Protein AF-A0A952P508-F1 (afdb_monomer_lite)

Structure (mmCIF, N/CA/C/O backbone):
data_AF-A0A952P508-F1
#
_entry.id   AF-A0A952P508-F1
#
loop_
_atom_site.group_PDB
_atom_site.id
_atom_site.type_symbol
_atom_site.label_atom_id
_atom_site.label_alt_id
_atom_site.label_comp_id
_atom_site.label_asym_id
_atom_site.label_entity_id
_atom_site.label_seq_id
_atom_site.pdbx_PDB_ins_code
_atom_site.Cartn_x
_atom_site.Cartn_y
_atom_site.Cartn_z
_atom_site.occupancy
_atom_site.B_iso_or_equiv
_atom_site.auth_seq_id
_atom_site.auth_comp_id
_atom_site.auth_asym_id
_atom_site.auth_atom_id
_atom_site.pdbx_PDB_model_num
ATOM 1 N N . MET A 1 1 ? 51.073 -2.747 -75.995 1.00 40.38 1 MET A N 1
ATOM 2 C CA . MET A 1 1 ? 51.885 -2.096 -74.945 1.00 40.38 1 MET A CA 1
ATOM 3 C C . MET A 1 1 ? 51.541 -0.610 -74.926 1.00 40.38 1 MET A C 1
ATOM 5 O O . MET A 1 1 ? 52.131 0.157 -75.666 1.00 40.38 1 MET A O 1
ATOM 9 N N . ILE A 1 2 ? 50.515 -0.212 -74.168 1.00 38.53 2 ILE A N 1
ATOM 10 C CA . ILE A 1 2 ? 50.197 1.202 -73.911 1.00 38.53 2 ILE A CA 1
ATOM 11 C C . ILE A 1 2 ? 49.884 1.296 -72.417 1.00 38.53 2 ILE A C 1
ATOM 13 O O . ILE A 1 2 ? 48.770 1.021 -71.979 1.00 38.53 2 ILE A O 1
ATOM 17 N N . LEU A 1 3 ? 50.915 1.621 -71.638 1.00 39.88 3 LEU A N 1
ATOM 18 C CA . LEU A 1 3 ? 50.804 2.044 -70.246 1.00 39.88 3 LEU A CA 1
ATOM 19 C C . LEU A 1 3 ? 50.129 3.420 -70.240 1.00 39.88 3 LEU A C 1
ATOM 21 O O . LEU A 1 3 ? 50.766 4.439 -70.510 1.00 39.88 3 LEU A O 1
ATOM 25 N N . ARG A 1 4 ? 48.818 3.455 -69.980 1.00 48.41 4 ARG A N 1
ATOM 26 C CA . ARG A 1 4 ? 48.113 4.710 -69.708 1.00 48.41 4 ARG A CA 1
ATOM 27 C C . ARG A 1 4 ? 48.403 5.141 -68.273 1.00 48.41 4 ARG A C 1
ATOM 29 O O . ARG A 1 4 ? 48.027 4.478 -67.315 1.00 48.41 4 ARG A O 1
ATOM 36 N N . TYR A 1 5 ? 49.085 6.276 -68.191 1.00 43.91 5 TYR A N 1
ATOM 37 C CA . TYR A 1 5 ? 49.326 7.109 -67.023 1.00 43.91 5 TYR A CA 1
ATOM 38 C C . TYR A 1 5 ? 48.122 7.182 -66.065 1.00 43.91 5 TYR A C 1
ATOM 40 O O . TYR A 1 5 ? 47.110 7.813 -66.375 1.00 43.91 5 TYR A O 1
ATOM 48 N N . CYS A 1 6 ? 48.284 6.652 -64.850 1.00 43.69 6 CYS A N 1
ATOM 49 C CA . CYS A 1 6 ? 47.550 7.130 -63.680 1.00 43.69 6 CYS A CA 1
ATOM 50 C C . CYS A 1 6 ? 48.070 8.530 -63.334 1.00 43.69 6 CYS A C 1
ATOM 52 O O . CYS A 1 6 ? 49.068 8.694 -62.630 1.00 43.69 6 CYS A O 1
ATOM 54 N N . ARG A 1 7 ? 47.411 9.561 -63.865 1.00 41.53 7 ARG A N 1
ATOM 55 C CA . ARG A 1 7 ? 47.667 10.952 -63.491 1.00 41.53 7 ARG A CA 1
ATOM 56 C C . ARG A 1 7 ? 47.033 11.188 -62.120 1.00 41.53 7 ARG A C 1
ATOM 58 O O . ARG A 1 7 ? 45.825 11.361 -62.008 1.00 41.53 7 ARG A O 1
ATOM 65 N N . SER A 1 8 ? 47.865 11.148 -61.081 1.00 44.97 8 SER A N 1
ATOM 66 C CA . SER A 1 8 ? 47.505 11.561 -59.725 1.00 44.97 8 SER A CA 1
ATOM 67 C C . SER A 1 8 ? 47.026 13.014 -59.756 1.00 44.97 8 SER A C 1
ATOM 69 O O . SER A 1 8 ? 47.806 13.938 -60.000 1.00 44.97 8 SER A O 1
ATOM 71 N N . ILE A 1 9 ? 45.722 13.211 -59.563 1.00 50.56 9 ILE A N 1
ATOM 72 C CA . ILE A 1 9 ? 45.119 14.524 -59.346 1.00 50.56 9 ILE A CA 1
ATOM 73 C C . ILE A 1 9 ? 45.528 14.952 -57.931 1.00 50.56 9 ILE A C 1
ATOM 75 O O . ILE A 1 9 ? 44.845 14.664 -56.951 1.00 50.56 9 ILE A O 1
ATOM 79 N N . ARG A 1 10 ? 46.681 15.621 -57.812 1.00 47.03 10 ARG A N 1
ATOM 80 C CA . ARG A 1 10 ? 47.026 16.405 -56.620 1.00 47.03 10 ARG A CA 1
ATOM 81 C C . ARG A 1 10 ? 46.158 17.657 -56.624 1.00 47.03 10 ARG A C 1
ATOM 83 O O . ARG A 1 10 ? 46.510 18.673 -57.216 1.00 47.03 10 ARG A O 1
ATOM 90 N N . ASN A 1 11 ? 45.006 17.558 -55.976 1.00 46.31 11 ASN A N 1
ATOM 91 C CA . ASN A 1 11 ? 44.224 18.718 -55.592 1.00 46.31 11 ASN A CA 1
ATOM 92 C C . ASN A 1 11 ? 44.904 19.347 -54.363 1.00 46.31 11 ASN A C 1
ATOM 94 O O . ASN A 1 11 ? 44.940 18.748 -53.293 1.00 46.31 11 ASN A O 1
ATOM 98 N N . SER A 1 12 ? 45.490 20.533 -54.517 1.00 57.94 12 SER A N 1
ATOM 99 C CA . SER A 1 12 ? 46.285 21.231 -53.491 1.00 57.94 12 SER A CA 1
ATOM 100 C C . SER A 1 12 ? 45.463 21.787 -52.318 1.00 57.94 12 SER A C 1
ATOM 102 O O . SER A 1 12 ? 46.024 22.408 -51.418 1.00 57.94 12 SER A O 1
ATOM 104 N N . ARG A 1 13 ? 44.150 21.521 -52.293 1.00 57.16 13 ARG A N 1
ATOM 105 C CA . ARG A 1 13 ? 43.247 21.670 -51.136 1.00 57.16 13 ARG A CA 1
ATOM 106 C C . ARG A 1 13 ? 42.166 20.574 -51.104 1.00 57.16 13 ARG A C 1
ATOM 108 O O . ARG A 1 13 ? 41.043 20.827 -50.681 1.00 57.16 13 ARG A O 1
ATOM 115 N N . GLY A 1 14 ? 42.463 19.384 -51.630 1.00 58.19 14 GLY A N 1
ATOM 116 C CA . GLY A 1 14 ? 41.494 18.292 -51.740 1.00 58.19 14 GLY A CA 1
ATOM 117 C C . GLY A 1 14 ? 41.754 17.185 -50.732 1.00 58.19 14 GLY A C 1
ATOM 118 O O . GLY A 1 14 ? 42.866 16.669 -50.667 1.00 58.19 14 GLY A O 1
ATOM 119 N N . ILE A 1 15 ? 40.704 16.817 -49.999 1.00 61.44 15 ILE A N 1
ATOM 120 C CA . ILE A 1 15 ? 40.653 15.649 -49.114 1.00 61.44 15 ILE A CA 1
ATOM 121 C C . ILE A 1 15 ? 41.181 14.432 -49.878 1.00 61.44 15 ILE A C 1
ATOM 123 O O . ILE A 1 15 ? 40.717 14.125 -50.982 1.00 61.44 15 ILE A O 1
ATOM 127 N N . THR A 1 16 ? 42.176 13.754 -49.315 1.00 78.25 16 THR A N 1
ATOM 128 C CA . THR A 1 16 ? 42.736 12.550 -49.935 1.00 78.25 16 THR A CA 1
ATOM 129 C C . THR A 1 16 ? 41.732 11.396 -49.839 1.00 78.25 16 THR A C 1
ATOM 131 O O . THR A 1 16 ? 40.988 11.284 -48.868 1.00 78.25 16 THR A O 1
ATOM 134 N N . LEU A 1 17 ? 41.696 10.495 -50.830 1.00 72.12 17 LEU A N 1
ATOM 135 C CA . LEU A 1 17 ? 40.789 9.330 -50.809 1.00 72.12 17 LEU A CA 1
ATOM 136 C C . LEU A 1 17 ? 40.957 8.491 -49.524 1.00 72.12 17 LEU A C 1
ATOM 138 O O . LEU A 1 17 ? 39.993 7.939 -49.000 1.00 72.12 17 LEU A O 1
ATOM 142 N N . VAL A 1 18 ? 42.179 8.452 -48.988 1.00 76.06 18 VAL A N 1
ATOM 143 C CA . VAL A 1 18 ? 42.507 7.793 -47.719 1.00 76.06 18 VAL A CA 1
ATOM 144 C C . VAL A 1 18 ? 41.833 8.488 -46.529 1.00 76.06 18 VAL A C 1
ATOM 146 O O . VAL A 1 18 ? 41.236 7.800 -45.707 1.00 76.06 18 VAL A O 1
ATOM 149 N N . GLU A 1 19 ? 41.838 9.823 -46.450 1.00 70.00 19 GLU A N 1
ATOM 150 C CA . GLU A 1 19 ? 41.092 10.562 -45.412 1.00 70.00 19 GLU A CA 1
ATOM 151 C C . GLU A 1 19 ? 39.586 10.289 -45.467 1.00 70.00 19 GLU A C 1
ATOM 153 O O . GLU A 1 19 ? 38.936 10.193 -44.424 1.00 70.00 19 GLU A O 1
ATOM 158 N N . LEU A 1 20 ? 39.019 10.124 -46.664 1.00 75.88 20 LEU A N 1
ATOM 159 C CA . LEU A 1 20 ? 37.590 9.852 -46.820 1.00 75.88 20 LEU A CA 1
ATOM 160 C C . LEU A 1 20 ? 37.220 8.435 -46.344 1.00 75.88 20 LEU A C 1
ATOM 162 O O . LEU A 1 20 ? 36.206 8.245 -45.679 1.00 75.88 20 LEU A O 1
ATOM 166 N N . ILE A 1 21 ? 38.076 7.444 -46.600 1.00 77.19 21 ILE A N 1
ATOM 167 C CA . ILE A 1 21 ? 37.877 6.071 -46.106 1.00 77.19 21 ILE A CA 1
ATOM 168 C C . ILE A 1 21 ? 38.065 6.001 -44.584 1.00 77.19 21 ILE A C 1
ATOM 170 O O . ILE A 1 21 ? 37.267 5.364 -43.896 1.00 77.19 21 ILE A O 1
ATOM 174 N N . VAL A 1 22 ? 39.079 6.684 -44.041 1.00 80.88 22 VAL A N 1
ATOM 175 C CA . VAL A 1 22 ? 39.326 6.723 -42.591 1.00 80.88 22 VAL A CA 1
ATOM 176 C C . VAL A 1 22 ? 38.182 7.429 -41.860 1.00 80.88 22 VAL A C 1
ATOM 178 O O . VAL A 1 22 ? 37.702 6.917 -40.852 1.00 80.88 22 VAL A O 1
ATOM 181 N N . SER A 1 23 ? 37.689 8.557 -42.379 1.00 78.81 23 SER A N 1
ATOM 182 C CA . SER A 1 23 ? 36.558 9.275 -41.772 1.00 78.81 23 SER A CA 1
ATOM 183 C C . SER A 1 23 ? 35.258 8.468 -41.807 1.00 78.81 23 SER A C 1
ATOM 185 O O . SER A 1 23 ? 34.569 8.410 -40.789 1.00 78.81 23 SER A O 1
ATOM 187 N N . LEU A 1 24 ? 34.956 7.764 -42.905 1.00 73.81 24 LEU A N 1
ATOM 188 C CA . LEU A 1 24 ? 33.814 6.841 -42.967 1.00 73.81 24 LEU A CA 1
ATOM 189 C C . LEU A 1 24 ? 33.964 5.662 -41.994 1.00 73.81 24 LEU A C 1
ATOM 191 O O . LEU A 1 24 ? 33.004 5.301 -41.312 1.00 73.81 24 LEU A O 1
ATOM 195 N N . GLY A 1 25 ? 35.170 5.097 -41.877 1.00 74.19 25 GLY A N 1
ATOM 196 C CA . GLY A 1 25 ? 35.469 4.030 -40.919 1.00 74.19 25 GLY A CA 1
ATOM 197 C C . GLY A 1 25 ? 35.235 4.471 -39.473 1.00 74.19 25 GLY A C 1
ATOM 198 O O . GLY A 1 25 ? 34.507 3.806 -38.734 1.00 74.19 25 GLY A O 1
ATOM 199 N N . VAL A 1 26 ? 35.762 5.637 -39.088 1.00 75.75 26 VAL A N 1
ATOM 200 C CA . VAL A 1 26 ? 35.562 6.210 -37.747 1.00 75.75 26 VAL A CA 1
ATOM 201 C C . VAL A 1 26 ? 34.091 6.559 -37.507 1.00 75.75 26 VAL A C 1
ATOM 203 O O . VAL A 1 26 ? 33.556 6.212 -36.456 1.00 75.75 26 VAL A O 1
ATOM 206 N N . MET A 1 27 ? 33.397 7.165 -38.478 1.00 72.12 27 MET A N 1
ATOM 207 C CA . MET A 1 27 ? 31.965 7.462 -38.346 1.00 72.12 27 MET A CA 1
ATOM 208 C C . MET A 1 27 ? 31.120 6.197 -38.178 1.00 72.12 27 MET A C 1
ATOM 210 O O . MET A 1 27 ? 30.192 6.203 -37.370 1.00 72.12 27 MET A O 1
ATOM 214 N N . SER A 1 28 ? 31.440 5.108 -38.883 1.00 69.00 28 SER A N 1
ATOM 215 C CA . SER A 1 28 ? 30.714 3.840 -38.745 1.00 69.00 28 SER A CA 1
ATOM 216 C C . SER A 1 28 ? 30.889 3.225 -37.351 1.00 69.00 28 SER A C 1
ATOM 218 O O . SER A 1 28 ? 29.902 2.846 -36.722 1.00 69.00 28 SER A O 1
ATOM 220 N N . LEU A 1 29 ? 32.114 3.226 -36.811 1.00 67.00 29 LEU A N 1
ATOM 221 C CA . LEU A 1 29 ? 32.406 2.729 -35.464 1.00 67.00 29 LEU A CA 1
ATOM 222 C C . LEU A 1 29 ? 31.732 3.572 -34.378 1.00 67.00 29 LEU A C 1
ATOM 224 O O . LEU A 1 29 ? 31.117 3.023 -33.463 1.00 67.00 29 LEU A O 1
ATOM 228 N N . VAL A 1 30 ? 31.792 4.901 -34.501 1.00 70.25 30 VAL A N 1
ATOM 229 C CA . VAL A 1 30 ? 31.120 5.817 -33.569 1.00 70.25 30 VAL A CA 1
ATOM 230 C C . VAL A 1 30 ? 29.603 5.639 -33.641 1.00 70.25 30 VAL A C 1
ATOM 232 O O . VAL A 1 30 ? 28.954 5.564 -32.600 1.00 70.25 30 VAL A O 1
ATOM 235 N N . SER A 1 31 ? 29.033 5.489 -34.840 1.00 68.00 31 SER A N 1
ATOM 236 C CA . SER A 1 31 ? 27.589 5.288 -35.020 1.00 68.00 31 SER A CA 1
ATOM 237 C C . SER A 1 31 ? 27.105 3.982 -34.390 1.00 68.00 31 SER A C 1
ATOM 239 O O . SER A 1 31 ? 26.082 3.981 -33.708 1.00 68.00 31 SER A O 1
ATOM 241 N N . VAL A 1 32 ? 27.851 2.883 -34.549 1.00 66.25 32 VAL A N 1
ATOM 242 C CA . VAL A 1 32 ? 27.526 1.595 -33.909 1.00 66.25 32 VAL A CA 1
ATOM 243 C C . VAL A 1 32 ? 27.649 1.691 -32.385 1.00 66.25 32 VAL A C 1
ATOM 245 O O . VAL A 1 32 ? 26.759 1.228 -31.670 1.00 66.25 32 VAL A O 1
ATOM 248 N N . GLY A 1 33 ? 28.700 2.345 -31.878 1.00 53.38 33 GLY A N 1
ATOM 249 C CA . GLY A 1 33 ? 28.887 2.563 -30.442 1.00 53.38 33 GLY A CA 1
ATOM 250 C C . GLY A 1 33 ? 27.748 3.378 -29.824 1.00 53.38 33 GLY A C 1
ATOM 251 O O . GLY A 1 33 ? 27.140 2.948 -28.843 1.00 53.38 33 GLY A O 1
ATOM 252 N N . VAL A 1 34 ? 27.383 4.501 -30.447 1.00 64.19 34 VAL A N 1
ATOM 253 C CA . VAL A 1 34 ? 26.272 5.354 -29.999 1.00 64.19 34 VAL A CA 1
ATOM 254 C C . VAL A 1 34 ? 24.934 4.621 -30.101 1.00 64.19 34 VAL A C 1
ATOM 256 O O . VAL A 1 34 ? 24.154 4.665 -29.152 1.00 64.19 34 VAL A O 1
ATOM 259 N N . ALA A 1 35 ? 24.680 3.886 -31.187 1.00 50.50 35 ALA A N 1
ATOM 260 C CA . ALA A 1 35 ? 23.464 3.089 -31.324 1.00 50.50 35 ALA A CA 1
ATOM 261 C C . ALA A 1 35 ? 23.354 2.048 -30.200 1.00 50.50 35 ALA A C 1
ATOM 263 O O . ALA A 1 35 ? 22.321 1.975 -29.540 1.00 50.50 35 ALA A O 1
ATOM 264 N N . SER A 1 36 ? 24.426 1.299 -29.918 1.00 58.41 36 SER A N 1
ATOM 265 C CA . SER A 1 36 ? 24.433 0.304 -28.836 1.00 58.41 36 SER A CA 1
ATOM 266 C C . SER A 1 36 ? 24.182 0.925 -27.455 1.00 58.41 36 SER A C 1
ATOM 268 O O . SER A 1 36 ? 23.419 0.369 -26.664 1.00 58.41 36 SER A O 1
ATOM 270 N N . ALA A 1 37 ? 24.728 2.117 -27.192 1.00 47.00 37 ALA A N 1
ATOM 271 C CA . ALA A 1 37 ? 24.491 2.856 -25.955 1.00 47.00 37 ALA A CA 1
ATOM 272 C C . ALA A 1 37 ? 23.040 3.358 -25.846 1.00 47.00 37 ALA A C 1
ATOM 274 O O . ALA A 1 37 ? 22.430 3.233 -24.785 1.00 47.00 37 ALA A O 1
ATOM 275 N N . ILE A 1 38 ? 22.455 3.861 -26.941 1.00 59.38 38 ILE A N 1
ATOM 276 C CA . ILE A 1 38 ? 21.045 4.282 -26.987 1.00 59.38 38 ILE A CA 1
ATOM 277 C C . ILE A 1 38 ? 20.117 3.079 -26.770 1.00 59.38 38 ILE A C 1
ATOM 279 O O . ILE A 1 38 ? 19.194 3.166 -25.962 1.00 59.38 38 ILE A O 1
ATOM 283 N N . TYR A 1 39 ? 20.382 1.936 -27.412 1.00 53.16 39 TYR A N 1
ATOM 284 C CA . TYR A 1 39 ? 19.624 0.700 -27.183 1.00 53.16 39 TYR A CA 1
ATOM 285 C C . TYR A 1 39 ? 19.756 0.205 -25.733 1.00 53.16 39 TYR A C 1
ATOM 287 O O . TYR A 1 39 ? 18.760 -0.201 -25.128 1.00 53.16 39 TYR A O 1
ATOM 295 N N . GLY A 1 40 ? 20.950 0.289 -25.138 1.00 49.88 40 GLY A N 1
ATOM 296 C CA . GLY A 1 40 ? 21.179 -0.016 -23.721 1.00 49.88 40 GLY A CA 1
ATOM 297 C C . GLY A 1 40 ? 20.405 0.910 -22.774 1.00 49.88 40 GLY A C 1
ATOM 298 O O . GLY A 1 40 ? 19.795 0.456 -21.807 1.00 49.88 40 GLY A O 1
ATOM 299 N N . LEU A 1 41 ? 20.356 2.208 -23.077 1.00 55.94 41 LEU A N 1
ATOM 300 C CA . LEU A 1 41 ? 19.579 3.180 -22.305 1.00 55.94 41 LEU A CA 1
ATOM 301 C C . LEU A 1 41 ? 18.074 2.942 -22.440 1.00 55.94 41 LEU A C 1
ATOM 303 O O . LEU A 1 41 ? 17.373 2.940 -21.433 1.00 55.94 41 LEU A O 1
ATOM 307 N N . MET A 1 42 ? 17.577 2.682 -23.650 1.00 59.97 42 MET A N 1
ATOM 308 C CA . MET A 1 42 ? 16.159 2.398 -23.886 1.00 59.97 42 MET A CA 1
ATOM 309 C C . MET A 1 42 ? 15.697 1.121 -23.177 1.00 59.97 42 MET A C 1
ATOM 311 O O . MET A 1 42 ? 14.613 1.095 -22.598 1.00 59.97 42 MET A O 1
ATOM 315 N N . THR A 1 43 ? 16.510 0.063 -23.195 1.00 58.78 43 THR A N 1
ATOM 316 C CA . THR A 1 43 ? 16.205 -1.193 -22.487 1.00 58.78 43 THR A CA 1
ATOM 317 C C . THR A 1 43 ? 16.248 -1.013 -20.968 1.00 58.78 43 THR A C 1
ATOM 319 O O . THR A 1 43 ? 15.357 -1.499 -20.273 1.00 58.78 43 THR A O 1
ATOM 322 N N . SER A 1 44 ? 17.207 -0.238 -20.452 1.00 59.00 44 SER A N 1
ATOM 323 C CA . SER A 1 44 ? 17.282 0.117 -19.028 1.00 59.00 44 SER A CA 1
ATOM 324 C C . SER A 1 44 ? 16.085 0.964 -18.570 1.00 59.00 44 SER A C 1
ATOM 326 O O . SER A 1 44 ? 15.441 0.642 -17.571 1.00 59.00 44 SER A O 1
ATOM 328 N N . GLN A 1 45 ? 15.714 1.995 -19.339 1.00 61.75 45 GLN A N 1
ATOM 329 C CA . GLN A 1 45 ? 14.541 2.831 -19.062 1.00 61.75 45 GLN A CA 1
ATOM 330 C C . GLN A 1 45 ? 13.246 2.013 -19.060 1.00 61.75 45 GLN A C 1
ATOM 332 O O . GLN A 1 45 ? 12.436 2.168 -18.149 1.00 61.75 45 GLN A O 1
ATOM 337 N N . LYS A 1 46 ? 13.071 1.092 -20.016 1.00 64.38 46 LYS A N 1
ATOM 338 C CA . LYS A 1 46 ? 11.919 0.175 -20.037 1.00 64.38 46 LYS A CA 1
ATOM 339 C C . LYS A 1 46 ? 11.879 -0.741 -18.816 1.00 64.38 46 LYS A C 1
ATOM 341 O O . LYS A 1 46 ? 10.824 -0.900 -18.208 1.00 64.38 46 LYS A O 1
ATOM 346 N N . GLY A 1 47 ? 13.027 -1.279 -18.401 1.00 61.62 47 GLY A N 1
ATOM 347 C CA . GLY A 1 47 ? 13.130 -2.075 -17.177 1.00 61.62 47 GLY A CA 1
ATOM 348 C C . GLY A 1 47 ? 12.718 -1.300 -15.920 1.00 61.62 47 GLY A C 1
ATOM 349 O O . GLY A 1 47 ? 12.087 -1.869 -15.030 1.00 61.62 47 GLY A O 1
ATOM 350 N N . ILE A 1 48 ? 13.030 -0.001 -15.855 1.00 66.88 48 ILE A N 1
ATOM 351 C CA . ILE A 1 48 ? 12.601 0.884 -14.762 1.00 66.88 48 ILE A CA 1
ATOM 352 C C . ILE A 1 48 ? 11.093 1.151 -14.833 1.00 66.88 48 ILE A C 1
ATOM 354 O O . ILE A 1 48 ? 10.421 1.003 -13.815 1.00 66.88 48 ILE A O 1
ATOM 358 N N . MET A 1 49 ? 10.550 1.469 -16.011 1.00 67.38 49 MET A N 1
ATOM 359 C CA . MET A 1 49 ? 9.111 1.723 -16.179 1.00 67.38 49 MET A CA 1
ATOM 360 C C . MET A 1 49 ? 8.267 0.508 -15.790 1.00 67.38 49 MET A C 1
ATOM 362 O O . MET A 1 49 ? 7.365 0.635 -14.971 1.00 67.38 49 MET A O 1
ATOM 366 N N . ASN A 1 50 ? 8.643 -0.694 -16.236 1.00 69.44 50 ASN A N 1
ATOM 367 C CA . ASN A 1 50 ? 7.956 -1.927 -15.840 1.00 69.44 50 ASN A CA 1
ATOM 368 C C . ASN A 1 50 ? 7.955 -2.137 -14.314 1.00 69.44 50 ASN A C 1
ATOM 370 O O . ASN A 1 50 ? 6.999 -2.671 -13.757 1.00 69.44 50 ASN A O 1
ATOM 374 N N . ARG A 1 51 ? 9.018 -1.718 -13.608 1.00 68.56 51 ARG A N 1
ATOM 375 C CA . ARG A 1 51 ? 9.074 -1.786 -12.137 1.00 68.56 51 ARG A CA 1
ATOM 376 C C . ARG A 1 51 ? 8.171 -0.748 -11.476 1.00 68.56 51 ARG A C 1
ATOM 378 O O . ARG A 1 51 ? 7.575 -1.081 -10.450 1.00 68.56 51 ARG A O 1
ATOM 385 N N . ILE A 1 52 ? 8.085 0.459 -12.036 1.00 68.94 52 ILE A N 1
ATOM 386 C CA . ILE A 1 52 ? 7.191 1.525 -11.563 1.00 68.94 52 ILE A CA 1
ATOM 387 C C . ILE A 1 52 ? 5.737 1.088 -11.741 1.00 68.94 52 ILE A C 1
ATOM 389 O O . ILE A 1 52 ? 5.033 0.999 -10.742 1.00 68.94 52 ILE A O 1
ATOM 393 N N . ASP A 1 53 ? 5.335 0.685 -12.947 1.00 73.25 53 ASP A N 1
ATOM 394 C CA . ASP A 1 53 ? 3.971 0.229 -13.260 1.00 73.25 53 ASP A CA 1
ATOM 395 C C . ASP A 1 53 ? 3.540 -0.922 -12.360 1.00 73.25 53 ASP A C 1
ATOM 397 O O . ASP A 1 53 ? 2.446 -0.950 -11.796 1.00 73.25 53 ASP A O 1
ATOM 401 N N . ALA A 1 54 ? 4.438 -1.888 -12.183 1.00 72.12 54 ALA A N 1
ATOM 402 C CA . ALA A 1 54 ? 4.198 -2.987 -11.282 1.00 72.12 54 ALA A CA 1
ATOM 403 C C . ALA A 1 54 ? 3.983 -2.456 -9.847 1.00 72.12 54 ALA A C 1
ATOM 405 O O . ALA A 1 54 ? 3.129 -2.978 -9.134 1.00 72.12 54 ALA A O 1
ATOM 406 N N . GLY A 1 55 ? 4.769 -1.471 -9.398 1.00 69.94 55 GLY A N 1
ATOM 407 C CA . GLY A 1 55 ? 4.661 -0.887 -8.059 1.00 69.94 55 GLY A CA 1
ATOM 408 C C . GLY A 1 55 ? 3.351 -0.132 -7.868 1.00 69.94 55 GLY A C 1
ATOM 409 O O . GLY A 1 55 ? 2.718 -0.271 -6.824 1.00 69.94 55 GLY A O 1
ATOM 410 N N . GLU A 1 56 ? 2.906 0.586 -8.897 1.00 73.31 56 GLU A N 1
ATOM 411 C CA . GLU A 1 56 ? 1.600 1.241 -8.934 1.00 73.31 56 GLU A CA 1
ATOM 412 C C . GLU A 1 56 ? 0.461 0.224 -8.849 1.00 73.31 56 GLU A C 1
ATOM 414 O O . GLU A 1 56 ? -0.429 0.386 -8.014 1.00 73.31 56 GLU A O 1
ATOM 419 N N . PHE A 1 57 ? 0.532 -0.874 -9.612 1.00 77.06 57 PHE A N 1
ATOM 420 C CA . PHE A 1 57 ? -0.434 -1.971 -9.517 1.00 77.06 57 PHE A CA 1
ATOM 421 C C . PHE A 1 57 ? -0.487 -2.565 -8.104 1.00 77.06 57 PHE A C 1
ATOM 423 O O . PHE A 1 57 ? -1.560 -2.651 -7.507 1.00 77.06 57 PHE A O 1
ATOM 430 N N . THR A 1 58 ? 0.667 -2.934 -7.536 1.00 79.62 58 THR A N 1
ATOM 431 C CA . THR A 1 58 ? 0.743 -3.476 -6.172 1.00 79.62 58 THR A CA 1
ATOM 432 C C . THR A 1 58 ? 0.213 -2.477 -5.139 1.00 79.62 58 THR A C 1
ATOM 434 O O . THR A 1 58 ? -0.524 -2.871 -4.238 1.00 79.62 58 THR A O 1
ATOM 437 N N . GLY A 1 59 ? 0.535 -1.189 -5.275 1.00 72.69 59 GLY A N 1
ATOM 438 C CA . GLY A 1 59 ? 0.050 -0.137 -4.383 1.00 72.69 59 GLY A CA 1
ATOM 439 C C . GLY A 1 59 ? -1.459 0.086 -4.491 1.00 72.69 59 GLY A C 1
ATOM 440 O O . GLY A 1 59 ? -2.129 0.244 -3.475 1.00 72.69 59 GLY A O 1
ATOM 441 N N . ALA A 1 60 ? -2.019 0.059 -5.700 1.00 73.00 60 ALA A N 1
ATOM 442 C CA . ALA A 1 60 ? -3.457 0.179 -5.924 1.00 73.00 60 ALA A CA 1
ATOM 443 C C . ALA A 1 60 ? -4.221 -1.040 -5.395 1.00 73.00 60 ALA A C 1
ATOM 445 O O . ALA A 1 60 ? -5.272 -0.889 -4.772 1.00 73.00 60 ALA A O 1
ATOM 446 N N . LEU A 1 61 ? -3.676 -2.243 -5.596 1.00 76.50 61 LEU A N 1
ATOM 447 C CA . LEU A 1 61 ? -4.217 -3.462 -5.004 1.00 76.50 61 LEU A CA 1
ATOM 448 C C . LEU A 1 61 ? -4.194 -3.378 -3.478 1.00 76.50 61 LEU A C 1
ATOM 450 O O . LEU A 1 61 ? -5.201 -3.661 -2.838 1.00 76.50 61 LEU A O 1
ATOM 454 N N . ALA A 1 62 ? -3.084 -2.910 -2.902 1.00 78.12 62 ALA A N 1
ATOM 455 C CA . ALA A 1 62 ? -2.973 -2.717 -1.466 1.00 78.12 62 ALA A CA 1
ATOM 456 C C . ALA A 1 62 ? -4.003 -1.717 -0.930 1.00 78.12 62 ALA A C 1
ATOM 458 O O . ALA A 1 62 ? -4.667 -2.013 0.056 1.00 78.12 62 ALA A O 1
ATOM 459 N N . ARG A 1 63 ? -4.226 -0.590 -1.616 1.00 72.81 63 ARG A N 1
ATOM 460 C CA . ARG A 1 63 ? -5.285 0.365 -1.243 1.00 72.81 63 ARG A CA 1
ATOM 461 C C . ARG A 1 63 ? -6.679 -0.265 -1.285 1.00 72.81 63 ARG A C 1
ATOM 463 O O . ARG A 1 63 ? -7.467 -0.064 -0.367 1.00 72.81 63 ARG A O 1
ATOM 470 N N . SER A 1 64 ? -6.976 -1.069 -2.307 1.00 73.81 64 SER A N 1
ATOM 471 C CA . SER A 1 64 ? -8.255 -1.789 -2.378 1.00 73.81 64 SER A CA 1
ATOM 472 C C . SER A 1 64 ? -8.405 -2.806 -1.240 1.00 73.81 64 SER A C 1
ATOM 474 O O . SER A 1 64 ? -9.493 -2.949 -0.699 1.00 73.81 64 SER A O 1
ATOM 476 N N . MET A 1 65 ? -7.320 -3.468 -0.834 1.00 75.19 65 MET A N 1
ATOM 477 C CA . MET A 1 65 ? -7.305 -4.408 0.293 1.00 75.19 65 MET A CA 1
ATOM 478 C C . MET A 1 65 ? -7.356 -3.716 1.665 1.00 75.19 65 MET A C 1
ATOM 480 O O . MET A 1 65 ? -7.733 -4.347 2.645 1.00 75.19 65 MET A O 1
ATOM 484 N N . THR A 1 66 ? -7.011 -2.429 1.757 1.00 70.94 66 THR A N 1
ATOM 485 C CA . THR A 1 66 ? -7.244 -1.638 2.976 1.00 70.94 66 THR A CA 1
ATOM 486 C C . THR A 1 66 ? -8.682 -1.131 3.073 1.00 70.94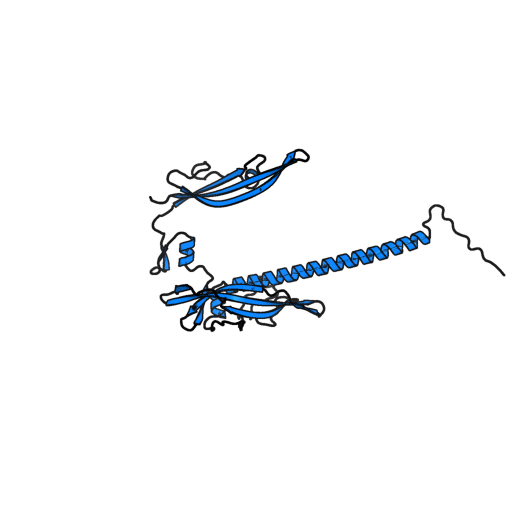 66 THR A C 1
ATOM 488 O O . THR A 1 66 ? -9.176 -0.873 4.158 1.00 70.94 66 THR A O 1
ATOM 491 N N . GLU A 1 67 ? -9.434 -1.013 1.984 1.00 70.06 67 GLU A N 1
ATOM 492 C CA . GLU A 1 67 ? -10.846 -0.648 2.118 1.00 70.06 67 GLU A CA 1
ATOM 493 C C . GLU A 1 67 ? -11.640 -1.796 2.757 1.00 70.06 67 GLU A C 1
ATOM 495 O O . GLU A 1 67 ? -11.780 -2.866 2.163 1.00 70.06 67 GLU A O 1
ATOM 500 N N . LYS A 1 68 ? -12.215 -1.551 3.942 1.00 69.12 68 LYS A N 1
ATOM 501 C CA . LYS A 1 68 ? -12.994 -2.537 4.712 1.00 69.12 68 LYS A CA 1
ATOM 502 C C . LYS A 1 68 ? -14.024 -3.282 3.854 1.00 69.12 68 LYS A C 1
ATOM 504 O O . LYS A 1 68 ? -14.038 -4.506 3.830 1.00 69.12 68 LYS A O 1
ATOM 509 N N . MET A 1 69 ? -14.854 -2.551 3.102 1.00 67.25 69 MET A N 1
ATOM 510 C CA . MET A 1 69 ? -15.884 -3.154 2.240 1.00 67.25 69 MET A CA 1
ATOM 511 C C . MET A 1 69 ? -15.289 -4.073 1.169 1.00 67.25 69 MET A C 1
ATOM 513 O O . MET A 1 69 ? -15.789 -5.174 0.952 1.00 67.25 69 MET A O 1
ATOM 517 N N . SER A 1 70 ? -14.226 -3.618 0.508 1.00 70.25 70 SER A N 1
ATOM 518 C CA . SER A 1 70 ? -13.560 -4.348 -0.567 1.00 70.25 70 SER A CA 1
ATOM 519 C C . SER A 1 70 ? -12.904 -5.611 -0.011 1.00 70.25 70 SER A C 1
ATOM 521 O O . SER A 1 70 ? -13.217 -6.712 -0.453 1.00 70.25 70 SER A O 1
ATOM 523 N N . CYS A 1 71 ? -12.096 -5.492 1.040 1.00 75.12 71 CYS A N 1
ATOM 524 C CA . CYS A 1 71 ? -11.398 -6.631 1.625 1.00 75.12 71 CYS A CA 1
ATOM 525 C C . CYS A 1 71 ? -12.341 -7.661 2.260 1.00 75.12 71 CYS A C 1
ATOM 527 O O . CYS A 1 71 ? -12.181 -8.860 2.021 1.00 75.12 71 CYS A O 1
ATOM 529 N N . SER A 1 72 ? -13.382 -7.224 2.974 1.00 76.25 72 SER A N 1
ATOM 530 C CA . SER A 1 72 ? -14.391 -8.144 3.510 1.00 76.25 72 SER A CA 1
ATOM 531 C C . SER A 1 72 ? -15.175 -8.825 2.386 1.00 76.25 72 SER A C 1
ATOM 533 O O . SER A 1 72 ? -15.490 -10.004 2.502 1.00 76.25 72 SER A O 1
ATOM 535 N N . SER A 1 73 ? -15.405 -8.166 1.244 1.00 76.94 73 SER A N 1
ATOM 536 C CA . SER A 1 73 ? -16.004 -8.840 0.080 1.00 76.94 73 SER A CA 1
ATOM 537 C C . SER A 1 73 ? -15.107 -9.925 -0.534 1.00 76.94 73 SER A C 1
ATOM 539 O O . SER A 1 73 ? -15.617 -10.842 -1.176 1.00 76.94 73 SER A O 1
ATOM 541 N N . TYR A 1 74 ? -13.787 -9.844 -0.335 1.00 80.62 74 TYR A N 1
ATOM 542 C CA . TYR A 1 74 ? -12.820 -10.793 -0.895 1.00 80.62 74 TYR A CA 1
ATOM 543 C C . TYR A 1 74 ? -12.524 -11.960 0.046 1.00 80.62 74 TYR A C 1
ATOM 545 O O . TYR A 1 74 ? -12.297 -13.074 -0.417 1.00 80.62 74 TYR A O 1
ATOM 553 N N . LEU A 1 75 ? -12.485 -11.695 1.355 1.00 87.25 75 LEU A N 1
ATOM 554 C CA . LEU A 1 75 ? -11.944 -12.629 2.338 1.00 87.25 75 LEU A CA 1
ATOM 555 C C . LEU A 1 75 ? -12.962 -13.132 3.358 1.00 87.25 75 LEU A C 1
ATOM 557 O O . LEU A 1 75 ? -12.680 -14.145 3.994 1.00 87.25 75 LEU A O 1
ATOM 561 N N . ASN A 1 76 ? -14.124 -12.495 3.529 1.00 87.88 76 ASN A N 1
ATOM 562 C CA . ASN A 1 76 ? -15.068 -12.898 4.574 1.00 87.88 76 ASN A CA 1
ATOM 563 C C . ASN A 1 76 ? -15.478 -14.380 4.446 1.00 87.88 76 ASN A C 1
ATOM 565 O O . ASN A 1 76 ? -15.838 -14.853 3.369 1.00 87.88 76 ASN A O 1
ATOM 569 N N . GLY A 1 77 ? -15.385 -15.116 5.553 1.00 86.88 77 GLY A N 1
ATOM 570 C CA . GLY A 1 77 ? -15.628 -16.558 5.632 1.00 86.88 77 GLY A CA 1
ATOM 571 C C . GLY A 1 77 ? -14.467 -17.432 5.145 1.00 86.88 77 GLY A C 1
ATOM 572 O O . GLY A 1 77 ? -14.529 -18.655 5.275 1.00 86.88 77 GLY A O 1
ATOM 573 N N . THR A 1 78 ? -13.388 -16.843 4.622 1.00 89.19 78 THR A N 1
ATOM 574 C CA . THR A 1 78 ? -12.249 -17.609 4.105 1.00 89.19 78 THR A CA 1
ATOM 575 C C . THR A 1 78 ? -11.387 -18.114 5.265 1.00 89.19 78 THR A C 1
ATOM 577 O O . THR A 1 78 ? -11.001 -17.315 6.126 1.00 89.19 78 THR A O 1
ATOM 580 N N . PRO A 1 79 ? -11.050 -19.418 5.315 1.00 91.69 79 PRO A N 1
ATOM 581 C CA . PRO A 1 79 ? -10.126 -19.957 6.310 1.00 91.69 79 PRO A CA 1
ATOM 582 C C . PRO A 1 79 ? -8.767 -19.264 6.226 1.00 91.69 79 PRO A C 1
ATOM 584 O O . PRO A 1 79 ? -8.264 -19.049 5.126 1.00 91.69 79 PRO A O 1
ATOM 587 N N . THR A 1 80 ? -8.153 -18.939 7.365 1.00 90.19 80 THR A N 1
ATOM 588 C CA . THR A 1 80 ? -6.829 -18.304 7.371 1.00 90.19 80 THR A CA 1
ATOM 589 C C . THR A 1 80 ? -5.710 -19.334 7.201 1.00 90.19 80 THR A C 1
ATOM 591 O O . THR A 1 80 ? -5.504 -20.137 8.116 1.00 90.19 80 THR A O 1
ATOM 594 N N . PRO A 1 81 ? -4.962 -19.332 6.083 1.00 91.75 81 PRO A N 1
ATOM 595 C CA . PRO A 1 81 ? -3.968 -20.355 5.819 1.00 91.75 81 PRO A CA 1
ATOM 596 C C . PRO A 1 81 ? -2.635 -20.032 6.503 1.00 91.75 81 PRO A C 1
ATOM 598 O O . PRO A 1 81 ? -2.216 -18.873 6.591 1.00 91.75 81 PRO A O 1
ATOM 601 N N . ALA A 1 82 ? -1.959 -21.077 6.983 1.00 88.62 82 ALA A N 1
ATOM 602 C CA . ALA A 1 82 ? -0.604 -20.978 7.530 1.00 88.62 82 ALA A CA 1
ATOM 603 C C . ALA A 1 82 ? 0.459 -20.876 6.419 1.00 88.62 82 ALA A C 1
ATOM 605 O O . ALA A 1 82 ? 1.460 -20.177 6.576 1.00 88.62 82 ALA A O 1
ATOM 606 N N . ASP A 1 83 ? 0.204 -21.528 5.283 1.00 93.88 83 ASP A N 1
ATOM 607 C CA . ASP A 1 83 ? 1.074 -21.551 4.110 1.00 93.88 83 ASP A CA 1
ATOM 608 C C . ASP A 1 83 ? 0.514 -20.715 2.957 1.00 93.88 83 ASP A C 1
ATOM 610 O O . ASP A 1 83 ? -0.666 -20.356 2.923 1.00 93.88 83 ASP A O 1
ATOM 614 N N . TRP A 1 84 ? 1.377 -20.411 1.985 1.00 93.56 84 TRP A N 1
ATOM 615 C CA . TRP A 1 84 ? 1.003 -19.658 0.791 1.00 93.56 84 TRP A CA 1
ATOM 616 C C . TRP A 1 84 ? -0.106 -20.364 0.014 1.00 93.56 84 TRP A C 1
ATOM 618 O O . TRP A 1 84 ? 0.102 -21.411 -0.598 1.00 93.56 84 TRP A O 1
ATOM 628 N N . THR A 1 85 ? -1.280 -19.745 0.007 1.00 93.00 85 THR A N 1
ATOM 629 C CA . THR A 1 85 ? -2.479 -20.245 -0.668 1.00 93.00 85 THR A CA 1
ATOM 630 C C . THR A 1 85 ? -2.867 -19.279 -1.783 1.00 93.00 85 THR A C 1
ATOM 632 O O . THR A 1 85 ? -2.725 -18.071 -1.586 1.00 93.00 85 THR A O 1
ATOM 635 N N . PRO A 1 86 ? -3.342 -19.747 -2.953 1.00 92.44 86 PRO A N 1
ATOM 636 C CA . PRO A 1 86 ? -3.818 -18.857 -4.008 1.00 92.44 86 PRO A CA 1
ATOM 637 C C . PRO A 1 86 ? -4.869 -17.864 -3.499 1.00 92.44 86 PRO A C 1
ATOM 639 O O . PRO A 1 86 ? -5.795 -18.239 -2.779 1.00 92.44 86 PRO A O 1
ATOM 642 N N . LEU A 1 87 ? -4.724 -16.599 -3.884 1.00 89.38 87 LEU A N 1
ATOM 643 C CA . LEU A 1 87 ? -5.674 -15.531 -3.595 1.00 89.38 87 LEU A CA 1
ATOM 644 C C . LEU A 1 87 ? -6.378 -15.125 -4.890 1.00 89.38 87 LEU A C 1
ATOM 646 O O . 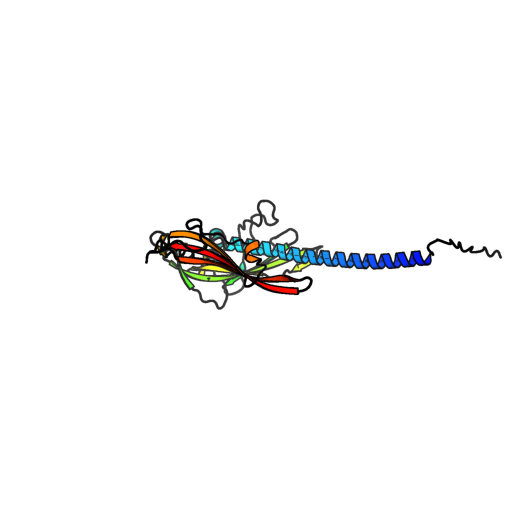LEU A 1 87 ? -5.734 -14.921 -5.918 1.00 89.38 87 LEU A O 1
ATOM 650 N N . THR A 1 88 ? -7.695 -14.967 -4.823 1.00 87.88 88 THR A N 1
ATOM 651 C CA . THR A 1 88 ? -8.501 -14.381 -5.899 1.00 87.88 88 THR A CA 1
ATOM 652 C C . THR A 1 88 ? -9.205 -13.153 -5.351 1.00 87.88 88 THR A C 1
ATOM 654 O O . THR A 1 88 ? -9.826 -13.229 -4.295 1.00 87.88 88 THR A O 1
ATOM 657 N N . ILE A 1 89 ? -9.110 -12.030 -6.059 1.00 83.94 89 ILE A N 1
ATOM 658 C CA . ILE A 1 89 ? -9.756 -10.774 -5.667 1.00 83.94 89 ILE A CA 1
ATOM 659 C C . ILE A 1 89 ? -10.866 -10.477 -6.682 1.00 83.94 89 ILE A C 1
ATOM 661 O O . ILE A 1 89 ? -10.563 -10.023 -7.787 1.00 83.94 89 ILE A O 1
ATOM 665 N N . PRO A 1 90 ? -12.139 -10.787 -6.380 1.00 78.00 90 PRO A N 1
ATOM 666 C CA . PRO A 1 90 ? -13.258 -10.438 -7.255 1.00 78.00 90 PRO A CA 1
ATOM 667 C C . PRO A 1 90 ? -13.494 -8.922 -7.254 1.00 78.00 90 PRO A C 1
ATOM 669 O O . PRO A 1 90 ? -13.124 -8.251 -6.309 1.00 78.00 90 PRO A O 1
ATOM 672 N N . ASN A 1 91 ? -14.145 -8.361 -8.276 1.00 70.56 91 ASN A N 1
ATOM 673 C CA . ASN A 1 91 ? -14.623 -6.962 -8.271 1.00 70.56 91 ASN A CA 1
ATOM 674 C C . ASN A 1 91 ? -13.572 -5.871 -7.952 1.00 70.56 91 ASN A C 1
ATOM 676 O O . ASN A 1 91 ? -13.931 -4.786 -7.483 1.00 70.56 91 ASN A O 1
ATOM 680 N N . TYR A 1 92 ? -12.291 -6.118 -8.233 1.00 75.69 92 TYR A N 1
ATOM 681 C CA . TYR A 1 92 ? -11.246 -5.103 -8.151 1.00 75.69 92 TYR A CA 1
ATOM 682 C C . TYR A 1 92 ? -11.633 -3.918 -9.034 1.00 75.69 92 TYR A C 1
ATOM 684 O O . TYR A 1 92 ? -11.915 -4.107 -10.212 1.00 75.69 92 TYR A O 1
ATOM 692 N N . ARG A 1 93 ? -11.664 -2.699 -8.485 1.00 65.00 93 ARG A N 1
ATOM 693 C CA . ARG A 1 93 ? -12.178 -1.507 -9.189 1.00 65.00 93 ARG A CA 1
ATOM 694 C C . ARG A 1 93 ? -11.205 -0.885 -10.198 1.00 65.00 93 ARG A C 1
ATOM 696 O O . ARG A 1 93 ? -11.582 0.064 -10.880 1.00 65.00 93 ARG A O 1
ATOM 703 N N . GLY A 1 94 ? -10.000 -1.435 -10.329 1.00 61.69 94 GLY A N 1
ATOM 704 C CA . GLY A 1 94 ? -8.998 -0.950 -11.274 1.00 61.69 94 GLY A CA 1
ATOM 705 C C . GLY A 1 94 ? -8.139 0.200 -10.739 1.00 61.69 94 GLY A C 1
ATOM 706 O O . GLY A 1 94 ? -8.398 0.778 -9.682 1.00 61.69 94 GLY A O 1
ATOM 707 N N . TYR A 1 95 ? -7.098 0.523 -11.505 1.00 52.00 95 TYR A N 1
ATOM 708 C CA . TYR A 1 95 ? -6.194 1.652 -11.284 1.00 52.00 95 TYR A CA 1
ATOM 709 C C . TYR A 1 95 ? -6.466 2.739 -12.332 1.00 52.00 95 TYR A C 1
ATOM 711 O O . TYR A 1 95 ? -6.341 2.474 -13.526 1.00 52.00 95 TYR A O 1
ATOM 719 N N . GLY A 1 96 ? -6.806 3.953 -11.881 1.00 46.25 96 GLY A N 1
ATOM 720 C CA . GLY A 1 96 ? -7.072 5.109 -12.744 1.00 46.25 96 GLY A CA 1
ATOM 721 C C . GLY A 1 96 ? -8.422 5.019 -13.467 1.00 46.25 96 GLY A C 1
ATOM 722 O O . GLY A 1 96 ? -8.714 4.049 -14.161 1.00 46.25 96 GLY A O 1
ATOM 723 N N . GLY A 1 97 ? -9.271 6.036 -13.294 1.00 37.31 97 GLY A N 1
ATOM 724 C CA . GLY A 1 97 ? -10.593 6.097 -13.921 1.00 37.31 97 GLY A CA 1
ATOM 725 C C . GLY A 1 97 ? -10.555 5.834 -15.431 1.00 37.31 97 GLY A C 1
ATOM 726 O O . GLY A 1 97 ? -9.644 6.288 -16.116 1.00 37.31 97 GLY A O 1
ATOM 727 N N . SER A 1 98 ? -11.545 5.072 -15.913 1.00 37.31 98 SER A N 1
ATOM 728 C CA . SER A 1 98 ? -11.941 4.898 -17.323 1.00 37.31 98 SER A CA 1
ATOM 729 C C . SER A 1 98 ? -10.812 5.090 -18.353 1.00 37.31 98 SER A C 1
ATOM 731 O O . SER A 1 98 ? -10.832 6.046 -19.126 1.00 37.31 98 SER A O 1
ATOM 733 N N . GLY A 1 99 ? -9.814 4.203 -18.355 1.00 41.19 99 GLY A N 1
ATOM 734 C CA . GLY A 1 99 ? -8.734 4.240 -19.352 1.00 41.19 99 GLY A CA 1
ATOM 735 C C . GLY A 1 99 ? -7.459 3.479 -18.984 1.00 41.19 99 GLY A C 1
ATOM 736 O O . GLY A 1 99 ? -6.652 3.200 -19.868 1.00 41.19 99 GLY A O 1
ATOM 737 N N . GLY A 1 100 ? -7.275 3.114 -17.711 1.00 44.06 100 GLY A N 1
ATOM 738 C CA . GLY A 1 100 ? -6.181 2.249 -17.264 1.00 44.06 100 GLY A CA 1
ATOM 739 C C . GLY A 1 100 ? -6.375 0.786 -17.676 1.00 44.06 100 GLY A C 1
ATOM 740 O O . GLY A 1 100 ? -7.494 0.295 -17.799 1.00 44.06 100 GLY A O 1
ATOM 741 N N . ALA A 1 101 ? -5.268 0.073 -17.887 1.00 46.84 101 ALA A N 1
ATOM 742 C CA . ALA A 1 101 ? -5.251 -1.272 -18.461 1.00 46.84 101 ALA A CA 1
ATOM 743 C C . ALA A 1 101 ? -5.780 -2.402 -17.547 1.00 46.84 101 ALA A C 1
ATOM 745 O O . ALA A 1 101 ? -5.929 -3.535 -18.001 1.00 46.84 101 ALA A O 1
ATOM 746 N N . LEU A 1 102 ? -6.131 -2.081 -16.301 1.00 54.84 102 LEU A N 1
ATOM 747 C CA . LEU A 1 102 ? -7.004 -2.891 -15.456 1.00 54.84 102 LEU A CA 1
ATOM 748 C C . LEU A 1 102 ? -8.352 -2.190 -15.344 1.00 54.84 102 LEU A C 1
ATOM 750 O O . LEU A 1 102 ? -8.530 -1.287 -14.525 1.00 54.84 102 LEU A O 1
ATOM 754 N N . GLY A 1 103 ? -9.298 -2.621 -16.175 1.00 54.75 103 GLY A N 1
ATOM 755 C CA . GLY A 1 103 ? -10.708 -2.341 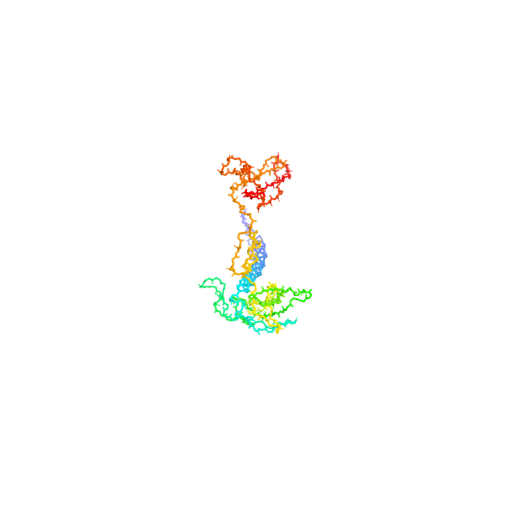-15.943 1.00 54.75 103 GLY A CA 1
ATOM 756 C C . GLY A 1 103 ? -11.209 -3.063 -14.686 1.00 54.75 103 GLY A C 1
ATOM 757 O O . GLY A 1 103 ? -10.539 -3.971 -14.184 1.00 54.75 103 GLY A O 1
ATOM 758 N N . PRO A 1 104 ? -12.381 -2.677 -14.163 1.00 60.31 104 PRO A N 1
ATOM 759 C CA . PRO A 1 104 ? -12.986 -3.377 -13.044 1.00 60.31 104 PRO A CA 1
ATOM 760 C C . PRO A 1 104 ? -13.172 -4.871 -13.358 1.00 60.31 104 PRO A C 1
ATOM 762 O O . PRO A 1 104 ? -13.638 -5.215 -14.445 1.00 60.31 104 PRO A O 1
ATOM 765 N N . GLY A 1 105 ? -12.811 -5.766 -12.434 1.00 70.38 105 GLY A N 1
ATOM 766 C CA . GLY A 1 105 ? -12.888 -7.210 -12.682 1.00 70.38 105 GLY A CA 1
ATOM 767 C C . GLY A 1 105 ? -12.233 -8.087 -11.616 1.00 70.38 105 GLY A C 1
ATOM 768 O O . GLY A 1 105 ? -11.868 -7.623 -10.542 1.00 70.38 105 GLY A O 1
ATOM 769 N N . THR A 1 106 ? -12.101 -9.382 -11.902 1.00 80.00 106 THR A N 1
ATOM 770 C CA . THR A 1 106 ? -11.457 -10.344 -10.994 1.00 80.00 106 THR A CA 1
ATOM 771 C C . THR A 1 106 ? -9.952 -10.394 -11.244 1.00 80.00 106 THR A C 1
ATOM 773 O O . THR A 1 106 ? -9.524 -10.596 -12.378 1.00 80.00 106 THR A O 1
ATOM 776 N N . VAL A 1 107 ? -9.151 -10.268 -10.186 1.00 81.44 107 VAL A N 1
ATOM 777 C CA . VAL A 1 107 ? -7.693 -10.433 -10.221 1.00 81.44 107 VAL A CA 1
ATOM 778 C C . VAL A 1 107 ? -7.324 -11.827 -9.715 1.00 81.44 107 VAL A C 1
ATOM 780 O O . VAL A 1 107 ? -7.541 -12.165 -8.551 1.00 81.44 107 VAL A O 1
ATOM 783 N N . LEU A 1 108 ? -6.741 -12.624 -10.607 1.00 85.19 108 LEU A N 1
ATOM 784 C CA . LEU A 1 108 ? -6.142 -13.939 -10.351 1.00 85.19 108 LEU A CA 1
ATOM 785 C C . LEU A 1 108 ? -4.892 -14.156 -11.226 1.00 85.19 108 LEU A C 1
ATOM 787 O O . LEU A 1 108 ? -4.577 -13.330 -12.088 1.00 85.19 108 LEU A O 1
ATOM 791 N N . GLY A 1 109 ? -4.196 -15.282 -11.052 1.00 85.00 109 GLY A N 1
ATOM 792 C CA . GLY A 1 109 ? -3.127 -15.691 -11.970 1.00 85.00 109 GLY A CA 1
ATOM 793 C C . GLY A 1 109 ? -3.594 -15.673 -13.434 1.00 85.00 109 GLY A C 1
ATOM 794 O O . GLY A 1 109 ? -4.679 -16.145 -13.758 1.00 85.00 109 GLY A O 1
ATOM 795 N N . GLY A 1 110 ? -2.789 -15.081 -14.313 1.00 82.94 110 GLY A N 1
ATOM 796 C CA . GLY A 1 110 ? -3.099 -14.829 -15.723 1.00 82.94 110 GLY A CA 1
ATOM 797 C C . GLY A 1 110 ? -3.777 -13.485 -16.017 1.00 82.94 110 GLY A C 1
ATOM 798 O O . GLY A 1 110 ? -3.894 -13.123 -17.186 1.00 82.94 110 GLY A O 1
ATOM 799 N N . THR A 1 111 ? -4.191 -12.717 -15.002 1.00 84.75 111 THR A N 1
ATOM 800 C CA . THR A 1 111 ? -4.873 -11.425 -15.217 1.00 84.75 111 THR A CA 1
ATOM 801 C C . THR A 1 111 ? -3.896 -10.379 -15.745 1.00 84.75 111 THR A C 1
ATOM 803 O O . THR A 1 111 ? -2.863 -10.126 -15.124 1.00 84.75 111 THR A O 1
ATOM 806 N N . ALA A 1 112 ? -4.216 -9.749 -16.875 1.00 80.00 112 ALA A N 1
ATOM 807 C CA . ALA A 1 112 ? -3.416 -8.659 -17.424 1.00 80.00 112 ALA A CA 1
ATOM 808 C C . ALA A 1 112 ? -3.485 -7.437 -16.499 1.00 80.00 112 ALA A C 1
ATOM 810 O O . ALA A 1 112 ? -4.569 -6.941 -16.218 1.00 80.00 112 ALA A O 1
ATOM 811 N N . ALA A 1 113 ? -2.329 -6.961 -16.038 1.00 74.81 113 ALA A N 1
ATOM 812 C CA . ALA A 1 113 ? -2.213 -5.730 -15.266 1.00 74.81 113 ALA A CA 1
ATOM 813 C C . ALA A 1 113 ? -2.018 -4.508 -16.178 1.00 74.81 113 ALA A C 1
ATOM 815 O O . ALA A 1 113 ? -2.514 -3.419 -15.895 1.00 74.81 113 ALA A O 1
ATOM 816 N N . ASN A 1 114 ? -1.312 -4.702 -17.295 1.00 75.12 114 ASN A N 1
ATOM 817 C CA . ASN A 1 114 ? -1.264 -3.778 -18.421 1.00 75.12 114 ASN A CA 1
ATOM 818 C C . ASN A 1 114 ? -0.979 -4.546 -19.740 1.00 75.12 114 ASN A C 1
ATOM 820 O O . ASN A 1 114 ? -0.831 -5.769 -19.695 1.00 75.12 114 ASN A O 1
ATOM 824 N N . PRO A 1 115 ? -0.898 -3.905 -20.928 1.00 76.00 115 PRO A N 1
ATOM 825 C CA . PRO A 1 115 ? -0.674 -4.625 -22.189 1.00 76.00 115 PRO A CA 1
ATOM 826 C C . PRO A 1 115 ? 0.631 -5.432 -22.242 1.00 76.00 115 PRO A C 1
ATOM 828 O O . PRO A 1 115 ? 0.751 -6.357 -23.045 1.00 76.00 115 PRO A O 1
ATOM 831 N N . THR A 1 116 ? 1.614 -5.084 -21.412 1.00 78.00 116 THR A N 1
ATOM 832 C CA . THR A 1 116 ? 2.927 -5.730 -21.356 1.00 78.00 116 THR A CA 1
ATOM 833 C C . THR A 1 116 ? 3.143 -6.530 -20.075 1.00 78.00 116 THR A C 1
ATOM 835 O O . THR A 1 116 ? 4.185 -7.166 -19.967 1.00 78.00 116 THR A O 1
ATOM 838 N N . MET A 1 117 ? 2.193 -6.556 -19.132 1.00 84.00 117 MET A N 1
ATOM 839 C CA . MET A 1 117 ? 2.354 -7.121 -17.790 1.00 84.00 117 MET A CA 1
ATOM 840 C C . MET A 1 117 ? 1.115 -7.895 -17.338 1.00 84.00 117 MET A C 1
ATOM 842 O O . MET A 1 117 ? -0.010 -7.431 -17.495 1.00 84.00 117 MET A O 1
ATOM 846 N N . TRP A 1 118 ? 1.307 -9.046 -16.698 1.00 87.75 118 TRP A N 1
ATOM 847 C CA . TRP A 1 118 ? 0.226 -9.826 -16.088 1.00 87.75 118 TRP A CA 1
ATOM 848 C C . TRP A 1 118 ? 0.637 -10.390 -14.737 1.00 87.75 118 TRP A C 1
ATOM 850 O O . TRP A 1 118 ? 1.818 -10.607 -14.453 1.00 87.75 118 TRP A O 1
ATOM 860 N N . VAL A 1 119 ? -0.370 -10.656 -13.913 1.00 89.62 119 VAL A N 1
ATOM 861 C CA . VAL A 1 119 ? -0.246 -11.396 -12.663 1.00 89.62 119 VAL A CA 1
ATOM 862 C C . VAL A 1 119 ? 0.135 -12.827 -13.010 1.00 89.62 119 VAL A C 1
ATOM 864 O O . VAL A 1 119 ? -0.644 -13.550 -13.620 1.00 89.62 119 VAL A O 1
ATOM 867 N N . GLN A 1 120 ? 1.341 -13.250 -12.652 1.00 91.88 120 GLN A N 1
ATOM 868 C CA . GLN A 1 120 ? 1.735 -14.650 -12.757 1.00 91.88 120 GLN A CA 1
ATOM 869 C C . GLN A 1 120 ? 1.005 -15.464 -11.695 1.00 91.88 120 GLN A C 1
ATOM 871 O O . GLN A 1 120 ? 0.372 -16.472 -11.999 1.00 91.88 120 GLN A O 1
ATOM 876 N N . ASN A 1 121 ? 1.109 -15.006 -10.453 1.00 92.06 121 ASN A N 1
ATOM 877 C CA . ASN A 1 121 ? 0.564 -15.682 -9.297 1.00 92.06 121 ASN A CA 1
ATOM 878 C C . ASN A 1 121 ? 0.255 -14.652 -8.210 1.00 92.06 121 ASN A C 1
ATOM 880 O O . ASN A 1 121 ? 0.939 -13.633 -8.082 1.00 92.06 121 ASN A O 1
ATOM 884 N N . MET A 1 122 ? -0.778 -14.928 -7.428 1.00 91.19 122 MET A N 1
ATOM 885 C CA . MET A 1 122 ? -1.146 -14.126 -6.273 1.00 91.19 122 MET A CA 1
ATOM 886 C C . MET A 1 122 ? -1.505 -15.081 -5.150 1.00 91.19 122 MET A C 1
ATOM 888 O O . MET A 1 122 ? -2.351 -15.959 -5.319 1.00 91.19 122 MET A O 1
ATOM 892 N N . GLN A 1 123 ? -0.816 -14.947 -4.026 1.00 94.31 123 GLN A N 1
ATOM 893 C CA . GLN A 1 123 ? -0.934 -15.864 -2.903 1.00 94.31 123 GLN A CA 1
ATOM 894 C C . GLN A 1 123 ? -1.009 -15.089 -1.603 1.00 94.31 123 GLN A C 1
ATOM 896 O O . GLN A 1 123 ? -0.518 -13.967 -1.513 1.00 94.31 123 GLN A O 1
ATOM 901 N N . TRP A 1 124 ? -1.583 -15.696 -0.579 1.00 93.75 124 TRP A N 1
ATOM 902 C CA . TRP A 1 124 ? -1.662 -15.104 0.742 1.00 93.75 124 TRP A CA 1
ATOM 903 C C . TRP A 1 124 ? -1.438 -16.136 1.838 1.00 93.75 124 TRP A C 1
ATOM 905 O O . TRP A 1 124 ? -1.578 -17.340 1.614 1.00 93.75 124 TRP A O 1
ATOM 915 N N . ARG A 1 125 ? -1.055 -15.645 3.014 1.00 93.69 125 ARG A N 1
ATOM 916 C CA . ARG A 1 125 ? -0.942 -16.411 4.258 1.00 93.69 125 ARG A CA 1
ATOM 917 C C . ARG A 1 125 ? -1.063 -15.493 5.464 1.00 93.69 125 ARG A C 1
ATOM 919 O O . ARG A 1 125 ? -0.894 -14.279 5.345 1.00 93.69 125 ARG A O 1
ATOM 926 N N . MET A 1 126 ? -1.253 -16.074 6.638 1.00 91.44 126 MET A N 1
ATOM 927 C CA . MET A 1 126 ? -1.030 -15.355 7.890 1.00 91.44 126 MET A CA 1
ATOM 928 C C . MET A 1 126 ? 0.466 -15.213 8.161 1.00 91.44 126 MET A C 1
ATOM 930 O O . MET A 1 126 ? 1.237 -16.150 7.949 1.00 91.44 126 MET A O 1
ATOM 934 N N . LYS A 1 127 ? 0.893 -14.040 8.632 1.00 90.31 127 LYS A N 1
ATOM 935 C CA . LYS A 1 127 ? 2.293 -13.784 8.960 1.00 90.31 127 LYS A CA 1
ATOM 936 C C . LYS A 1 127 ? 2.722 -14.691 10.122 1.00 90.31 127 LYS A C 1
ATOM 938 O O . LYS A 1 127 ? 2.142 -14.594 11.206 1.00 90.31 127 LYS A O 1
ATOM 943 N N . PRO A 1 128 ? 3.716 -15.574 9.931 1.00 85.75 128 PRO A N 1
ATOM 944 C CA . PRO A 1 128 ? 4.144 -16.483 10.984 1.00 85.75 128 PRO A CA 1
ATOM 945 C C . PRO A 1 128 ? 4.880 -15.724 12.094 1.00 85.75 128 PRO A C 1
ATOM 947 O O . PRO A 1 128 ? 5.568 -14.737 11.838 1.00 85.75 128 PRO A O 1
ATOM 950 N N . GLY A 1 129 ? 4.761 -16.212 13.329 1.00 79.44 129 GLY A N 1
ATOM 951 C CA . GLY A 1 129 ? 5.520 -15.697 14.473 1.00 79.44 129 GLY A CA 1
ATOM 952 C C . GLY A 1 129 ? 5.007 -14.385 15.073 1.00 79.44 129 GLY A C 1
ATOM 953 O O . GLY A 1 129 ? 5.627 -13.883 16.005 1.00 79.44 129 GLY A O 1
ATOM 954 N N . ILE A 1 130 ? 3.885 -13.844 14.588 1.00 76.88 130 ILE A N 1
ATOM 955 C CA . ILE A 1 130 ? 3.226 -12.689 15.208 1.00 76.88 130 ILE A CA 1
ATOM 956 C C . ILE A 1 130 ? 2.033 -13.184 16.030 1.00 76.88 130 ILE A C 1
ATOM 958 O O . ILE A 1 130 ? 1.124 -13.790 15.455 1.00 76.88 130 ILE A O 1
ATOM 962 N N . PRO A 1 131 ? 2.021 -12.968 17.359 1.00 77.19 131 PRO A N 1
ATOM 963 C CA . PRO A 1 131 ? 0.884 -13.342 18.186 1.00 77.19 131 PRO A CA 1
ATOM 964 C C . PRO A 1 131 ? -0.351 -12.537 17.776 1.00 77.19 131 PRO A C 1
ATOM 966 O O . PRO A 1 131 ? -0.261 -11.348 17.476 1.00 77.19 131 PRO A O 1
ATOM 969 N N . ALA A 1 132 ? -1.504 -13.203 17.754 1.00 81.75 132 ALA A N 1
ATOM 970 C CA . ALA A 1 132 ? -2.773 -12.531 17.526 1.00 81.75 132 ALA A CA 1
ATOM 971 C C . ALA A 1 132 ? -3.121 -11.645 18.728 1.00 81.75 132 ALA A C 1
ATOM 973 O O . ALA A 1 132 ? -2.984 -12.075 19.874 1.00 81.75 132 ALA A O 1
ATOM 974 N N . GLU A 1 133 ? -3.601 -10.436 18.462 1.00 81.12 133 GLU A N 1
ATOM 975 C CA . GLU A 1 133 ? -4.159 -9.549 19.481 1.00 81.12 133 GLU A CA 1
ATOM 976 C C . GLU A 1 133 ? -5.673 -9.769 19.544 1.00 81.12 133 GLU A C 1
ATOM 978 O O . GLU A 1 133 ? -6.338 -9.811 18.512 1.00 81.12 133 GLU A O 1
ATOM 983 N N . THR A 1 134 ? -6.243 -9.932 20.735 1.00 81.69 134 THR A N 1
ATOM 984 C CA . THR A 1 134 ? -7.702 -10.017 20.876 1.00 81.69 134 THR A CA 1
ATOM 985 C C . THR A 1 134 ? -8.282 -8.612 20.950 1.00 81.69 134 THR A C 1
ATOM 987 O O . THR A 1 134 ? -7.929 -7.846 21.842 1.00 81.69 134 THR A O 1
ATOM 990 N N . VAL A 1 135 ? -9.208 -8.300 20.049 1.00 75.88 135 VAL A N 1
ATOM 991 C CA . VAL A 1 135 ? -9.956 -7.039 20.012 1.00 75.88 135 VAL A CA 1
ATOM 992 C C . VAL A 1 135 ? -11.450 -7.331 20.091 1.00 75.88 135 VAL A C 1
ATOM 994 O O . VAL A 1 135 ? -11.909 -8.340 19.563 1.00 75.88 135 VAL A O 1
ATOM 997 N N . VAL A 1 136 ? -12.222 -6.477 20.759 1.00 73.44 136 VAL A N 1
ATOM 998 C CA . VAL A 1 136 ? -13.683 -6.628 20.839 1.00 73.44 136 VAL A CA 1
ATOM 999 C C . VAL A 1 136 ? -14.317 -5.711 19.803 1.00 73.44 136 VAL A C 1
ATOM 1001 O O . VAL A 1 136 ? -14.155 -4.498 19.875 1.00 73.44 136 VAL A O 1
ATOM 1004 N N . VAL A 1 137 ? -15.032 -6.284 18.837 1.00 69.69 137 VAL A N 1
ATOM 1005 C CA . VAL A 1 137 ? -15.738 -5.537 17.786 1.00 69.69 137 VAL A CA 1
ATOM 1006 C C . VAL A 1 137 ? -17.198 -5.957 17.819 1.00 69.69 137 VAL A C 1
ATOM 1008 O O . VAL A 1 137 ? -17.486 -7.149 17.749 1.00 69.69 137 VAL A O 1
ATOM 1011 N N . ASP A 1 138 ? -18.104 -4.990 17.965 1.00 68.75 138 ASP A N 1
ATOM 1012 C CA . ASP A 1 138 ? -19.549 -5.223 18.117 1.00 68.75 138 ASP A CA 1
ATOM 1013 C C . ASP A 1 138 ? -19.894 -6.178 19.282 1.00 68.75 138 ASP A C 1
ATOM 1015 O O . ASP A 1 138 ? -20.830 -6.969 19.215 1.00 68.75 138 ASP A O 1
ATOM 1019 N N . GLY A 1 139 ? -19.108 -6.125 20.365 1.00 68.31 139 GLY A N 1
ATOM 1020 C CA . GLY A 1 139 ? -19.275 -6.992 21.539 1.00 68.31 139 GLY A CA 1
ATOM 1021 C C . GLY A 1 139 ? -18.734 -8.417 21.370 1.00 68.31 139 GLY A C 1
ATOM 1022 O O . GLY A 1 139 ? -18.741 -9.180 22.335 1.00 68.31 139 GLY A O 1
ATOM 1023 N N . GLU A 1 140 ? -18.211 -8.772 20.193 1.00 73.44 140 GLU A N 1
ATOM 1024 C CA . GLU A 1 140 ? -17.613 -10.081 19.930 1.00 73.44 140 GLU A CA 1
ATOM 1025 C C . GLU A 1 140 ? -16.076 -10.026 19.975 1.00 73.44 140 GLU A C 1
ATOM 1027 O O . GLU A 1 140 ? -15.466 -9.158 19.340 1.00 73.44 140 GLU A O 1
ATOM 1032 N N . PRO A 1 141 ? -15.407 -10.960 20.679 1.00 80.06 141 PRO A N 1
ATOM 1033 C CA . PRO A 1 141 ? -13.955 -11.062 20.647 1.00 80.06 141 PRO A CA 1
ATOM 1034 C C . PRO A 1 141 ? -13.486 -11.605 19.290 1.00 80.06 141 PRO A C 1
ATOM 1036 O O . PRO A 1 141 ? -13.849 -12.709 18.876 1.00 80.06 141 PRO A O 1
ATOM 1039 N N . LYS A 1 142 ? -12.626 -10.843 18.617 1.00 83.88 142 LYS A N 1
ATOM 1040 C CA . LYS A 1 142 ? -11.994 -11.187 17.343 1.00 83.88 142 LYS A CA 1
ATOM 1041 C C . LYS A 1 142 ? -10.478 -11.186 17.491 1.00 83.88 142 LYS A C 1
ATOM 1043 O O . LYS A 1 142 ? -9.909 -10.398 18.240 1.00 83.88 142 LYS A O 1
ATOM 1048 N N . ALA A 1 143 ? -9.810 -12.065 16.754 1.00 88.19 143 ALA A N 1
ATOM 1049 C CA . ALA A 1 143 ? -8.353 -12.112 16.715 1.00 88.19 143 ALA A CA 1
ATOM 1050 C C . ALA A 1 143 ? -7.834 -11.206 15.589 1.00 88.19 143 ALA A C 1
ATOM 1052 O O . ALA A 1 143 ? -8.001 -11.521 14.408 1.00 88.19 143 ALA A O 1
ATOM 1053 N N . ARG A 1 144 ? -7.196 -10.093 15.945 1.00 86.69 144 ARG A N 1
ATOM 1054 C CA . ARG A 1 144 ? -6.468 -9.202 15.042 1.00 86.69 144 ARG A CA 1
ATOM 1055 C C . ARG A 1 144 ? -5.120 -9.826 14.696 1.00 86.69 144 ARG A C 1
ATOM 1057 O O . ARG A 1 144 ? -4.336 -10.200 15.569 1.00 86.69 144 ARG A O 1
ATOM 1064 N N . THR A 1 145 ? -4.857 -9.969 13.401 1.00 87.75 145 THR A N 1
ATOM 1065 C CA . THR A 1 145 ? -3.670 -10.661 12.882 1.00 87.75 145 THR A CA 1
ATOM 1066 C C . THR A 1 145 ? -3.181 -10.028 11.585 1.00 87.75 145 THR A C 1
ATOM 1068 O O . THR A 1 145 ? -3.953 -9.402 10.862 1.00 87.75 145 THR A O 1
ATOM 1071 N N . ILE A 1 146 ? -1.895 -10.210 11.273 1.00 87.38 146 ILE A N 1
ATOM 1072 C CA . ILE A 1 146 ? -1.300 -9.698 10.036 1.00 87.38 146 ILE A CA 1
ATOM 1073 C C . ILE A 1 146 ? -1.357 -10.778 8.956 1.00 87.38 146 ILE A C 1
ATOM 1075 O O . ILE A 1 146 ? -0.818 -11.872 9.123 1.00 87.38 146 ILE A O 1
ATOM 1079 N N . MET A 1 147 ? -1.987 -10.456 7.835 1.00 88.81 147 MET A N 1
ATOM 1080 C CA . MET A 1 147 ? -1.953 -11.208 6.588 1.00 88.81 147 MET A CA 1
ATOM 1081 C C . MET A 1 147 ? -0.818 -10.687 5.700 1.00 88.81 147 MET A C 1
ATOM 1083 O O . MET A 1 147 ? -0.596 -9.483 5.616 1.00 88.81 147 MET A O 1
ATOM 1087 N N . GLN A 1 148 ? -0.137 -11.588 4.995 1.00 90.25 148 GLN A N 1
ATOM 1088 C CA . GLN A 1 148 ? 0.798 -11.259 3.921 1.00 90.25 148 GLN A CA 1
ATOM 1089 C C . GLN A 1 148 ? 0.206 -11.698 2.585 1.00 90.25 148 GLN A C 1
ATOM 1091 O O . GLN A 1 148 ? -0.250 -12.834 2.462 1.00 90.25 148 GLN A O 1
ATOM 1096 N N . VAL A 1 149 ? 0.257 -10.830 1.578 1.00 89.62 149 VAL A N 1
ATOM 1097 C CA . VAL A 1 149 ? -0.086 -11.162 0.190 1.00 89.62 149 VAL A CA 1
ATOM 1098 C C . VAL A 1 149 ? 1.164 -11.027 -0.664 1.00 89.62 149 VAL A C 1
ATOM 1100 O O . VAL A 1 149 ? 1.793 -9.971 -0.694 1.00 89.62 149 VAL A O 1
ATOM 1103 N N . ARG A 1 150 ? 1.514 -12.101 -1.368 1.00 91.81 150 ARG A N 1
ATOM 1104 C CA . ARG A 1 150 ? 2.591 -12.157 -2.350 1.00 91.81 150 ARG A CA 1
ATOM 1105 C C . ARG A 1 150 ? 2.013 -12.013 -3.750 1.00 91.81 150 ARG A C 1
ATOM 1107 O O . ARG A 1 150 ? 1.090 -12.733 -4.127 1.00 91.81 150 ARG A O 1
ATOM 1114 N N . ILE A 1 151 ? 2.590 -11.102 -4.519 1.00 88.88 151 ILE A N 1
ATOM 1115 C CA . ILE A 1 151 ? 2.201 -10.783 -5.887 1.00 88.88 151 ILE A CA 1
ATOM 1116 C C . ILE A 1 151 ? 3.413 -11.024 -6.780 1.00 88.88 151 ILE A C 1
ATOM 1118 O O . ILE A 1 151 ? 4.456 -10.381 -6.626 1.00 88.88 151 ILE A O 1
ATOM 1122 N N . GLU A 1 152 ? 3.264 -11.944 -7.722 1.00 91.75 152 GLU A N 1
ATOM 1123 C CA . GLU A 1 152 ? 4.260 -12.252 -8.742 1.00 91.75 152 GLU A CA 1
ATOM 1124 C C . GLU A 1 152 ? 3.748 -11.748 -10.088 1.00 91.75 152 GLU A C 1
ATOM 1126 O O . GLU A 1 152 ? 2.619 -12.040 -10.490 1.00 91.75 152 GLU A O 1
ATOM 1131 N N . LEU A 1 153 ? 4.572 -10.969 -10.785 1.00 88.19 153 LEU A N 1
ATOM 1132 C CA . LEU A 1 153 ? 4.220 -10.337 -12.052 1.00 88.19 153 LEU A CA 1
ATOM 1133 C C . LEU A 1 153 ? 5.225 -10.752 -13.119 1.00 88.19 153 LEU A C 1
ATOM 1135 O O . LEU A 1 153 ? 6.421 -10.854 -12.855 1.00 88.19 153 LEU A O 1
ATOM 1139 N N . ASN A 1 154 ? 4.735 -10.927 -14.336 1.00 90.88 154 ASN A N 1
ATOM 1140 C CA . ASN A 1 154 ? 5.557 -11.148 -15.515 1.00 90.88 154 ASN A CA 1
ATOM 1141 C C . ASN A 1 154 ? 5.361 -10.008 -16.502 1.00 90.88 154 ASN A C 1
ATOM 1143 O O . ASN A 1 154 ? 4.265 -9.453 -16.594 1.00 90.88 154 ASN A O 1
ATOM 1147 N N . THR A 1 155 ? 6.398 -9.718 -17.282 1.00 88.56 155 THR A N 1
ATOM 1148 C CA . THR A 1 155 ? 6.296 -8.862 -18.463 1.00 88.56 155 THR A CA 1
ATOM 1149 C C . THR A 1 155 ? 6.510 -9.647 -19.752 1.00 88.56 155 THR A C 1
ATOM 1151 O O . THR A 1 155 ? 7.209 -10.663 -19.769 1.00 88.56 155 THR A O 1
ATOM 1154 N N . ARG A 1 156 ? 5.900 -9.186 -20.850 1.00 84.38 156 ARG A N 1
ATOM 1155 C CA . ARG A 1 156 ? 6.044 -9.740 -22.201 1.00 84.38 156 ARG A CA 1
ATOM 1156 C C . ARG A 1 156 ? 6.539 -8.648 -23.114 1.00 84.38 156 ARG A C 1
ATOM 1158 O O . ARG A 1 156 ? 5.828 -7.691 -23.402 1.00 84.38 156 ARG A O 1
ATOM 1165 N N . GLU A 1 157 ? 7.737 -8.853 -23.631 1.00 79.06 157 GLU A N 1
ATOM 1166 C CA . GLU A 1 157 ? 8.361 -7.948 -24.585 1.00 79.06 157 GLU A CA 1
ATOM 1167 C C . GLU A 1 157 ? 8.873 -8.754 -25.772 1.00 79.06 157 GLU A C 1
ATOM 1169 O O . GLU A 1 157 ? 9.603 -9.729 -25.599 1.00 79.06 157 GLU A O 1
ATOM 1174 N N . ALA A 1 158 ? 8.458 -8.378 -26.986 1.00 76.25 158 ALA A N 1
ATOM 1175 C CA . ALA A 1 158 ? 8.865 -9.041 -28.231 1.00 76.25 158 ALA A CA 1
ATOM 1176 C C . ALA A 1 158 ? 8.730 -10.584 -28.192 1.00 76.25 158 ALA A C 1
ATOM 1178 O O . ALA A 1 158 ? 9.567 -11.314 -28.714 1.00 76.25 158 ALA A O 1
ATOM 1179 N N . GLY A 1 159 ? 7.682 -11.089 -27.530 1.00 75.31 159 GLY A N 1
ATOM 1180 C CA . GLY A 1 159 ? 7.427 -12.525 -27.377 1.00 75.31 159 GLY A CA 1
ATOM 1181 C C . GLY A 1 159 ? 8.178 -13.208 -26.227 1.00 75.31 159 GLY A C 1
ATOM 1182 O O . GLY A 1 159 ? 7.828 -14.338 -25.892 1.00 75.31 159 GLY A O 1
ATOM 1183 N N . ARG A 1 160 ? 9.132 -12.536 -25.570 1.00 81.81 160 ARG A N 1
ATOM 1184 C CA . ARG A 1 160 ? 9.846 -13.049 -24.394 1.00 81.81 160 ARG A CA 1
ATOM 1185 C C . ARG A 1 160 ? 9.095 -12.712 -23.110 1.00 81.81 160 ARG A C 1
ATOM 1187 O O . ARG A 1 160 ? 8.733 -11.560 -22.891 1.00 81.81 160 ARG A O 1
ATOM 1194 N N . VAL A 1 161 ? 8.916 -13.714 -22.253 1.00 85.81 161 VAL A N 1
ATOM 1195 C CA . VAL A 1 161 ? 8.380 -13.556 -20.896 1.00 85.81 161 VAL A CA 1
ATOM 1196 C C . VAL A 1 161 ? 9.534 -13.350 -19.919 1.00 85.81 161 VAL A C 1
ATOM 1198 O O . VAL A 1 161 ? 10.496 -14.120 -19.948 1.00 85.81 161 VAL A O 1
ATOM 1201 N N . SER A 1 162 ? 9.450 -12.323 -19.074 1.00 87.19 162 SER A N 1
ATOM 1202 C CA . SER A 1 162 ? 10.440 -12.047 -18.027 1.00 87.19 162 SER A CA 1
ATOM 1203 C C . SER A 1 162 ? 9.756 -11.848 -16.670 1.00 87.19 162 SER A C 1
ATOM 1205 O O . SER A 1 162 ? 8.867 -11.000 -16.579 1.00 87.19 162 SER A O 1
ATOM 1207 N N . PRO A 1 163 ? 10.166 -12.576 -15.616 1.00 87.88 163 PRO A N 1
ATOM 1208 C CA . PRO A 1 163 ? 9.626 -12.372 -14.278 1.00 87.88 163 PRO A CA 1
ATOM 1209 C C . PRO A 1 163 ? 10.139 -11.080 -13.653 1.00 87.88 163 PRO A C 1
ATOM 1211 O O . PRO A 1 163 ? 11.327 -10.752 -13.730 1.00 87.88 163 PRO A O 1
ATOM 1214 N N . LEU A 1 164 ? 9.227 -10.352 -13.013 1.00 83.38 164 LEU A N 1
ATOM 1215 C CA . LEU A 1 164 ? 9.553 -9.243 -12.129 1.00 83.38 164 LEU A CA 1
ATOM 1216 C C . LEU A 1 164 ? 9.785 -9.767 -10.703 1.00 83.38 164 LEU A C 1
ATOM 1218 O O . LEU A 1 164 ? 9.240 -10.808 -10.334 1.00 83.38 164 LEU A O 1
ATOM 1222 N N . PRO A 1 165 ? 10.572 -9.056 -9.874 1.00 81.31 165 PRO A N 1
ATOM 1223 C CA . PRO A 1 165 ? 10.716 -9.402 -8.466 1.00 81.31 165 PRO A CA 1
ATOM 1224 C C . PRO A 1 165 ? 9.352 -9.487 -7.773 1.00 81.31 165 PRO A C 1
ATOM 1226 O O . PRO A 1 165 ? 8.530 -8.576 -7.909 1.00 81.31 165 PRO A O 1
ATOM 1229 N N . ALA A 1 166 ? 9.138 -10.570 -7.023 1.00 85.38 166 ALA A N 1
ATOM 1230 C CA . ALA A 1 166 ? 7.936 -10.744 -6.221 1.00 85.38 166 ALA A CA 1
ATOM 1231 C C . ALA A 1 166 ? 7.801 -9.601 -5.210 1.00 85.38 166 ALA A C 1
ATOM 1233 O O . ALA A 1 166 ? 8.795 -9.101 -4.671 1.00 85.38 166 ALA A O 1
ATOM 1234 N N . ARG A 1 167 ? 6.561 -9.200 -4.943 1.00 82.31 167 ARG A N 1
ATOM 1235 C CA . ARG A 1 167 ? 6.245 -8.188 -3.936 1.00 82.31 167 ARG A CA 1
ATOM 1236 C C . ARG A 1 167 ? 5.382 -8.779 -2.851 1.00 82.31 167 ARG A C 1
ATOM 1238 O O . ARG A 1 167 ? 4.455 -9.520 -3.151 1.00 82.31 167 ARG A O 1
ATOM 1245 N N . GLU A 1 168 ? 5.671 -8.410 -1.615 1.00 85.69 168 GLU A N 1
ATOM 1246 C CA . GLU A 1 168 ? 4.876 -8.793 -0.457 1.00 85.69 168 GLU A CA 1
ATOM 1247 C C . GLU A 1 168 ? 4.297 -7.537 0.184 1.00 85.69 168 GLU A C 1
ATOM 1249 O O . GLU A 1 168 ? 4.997 -6.541 0.371 1.00 85.69 168 GLU A O 1
ATOM 1254 N N . VAL A 1 169 ? 3.003 -7.577 0.468 1.00 84.12 169 VAL A N 1
ATOM 1255 C CA . VAL A 1 169 ? 2.258 -6.506 1.131 1.00 84.12 169 VAL A CA 1
ATOM 1256 C C . VAL A 1 169 ? 1.560 -7.085 2.353 1.00 84.12 169 VAL A C 1
ATOM 1258 O O . VAL A 1 169 ? 1.133 -8.241 2.344 1.00 84.12 169 VAL A O 1
ATOM 1261 N N . GLU A 1 170 ? 1.482 -6.293 3.416 1.00 85.62 170 GLU A N 1
ATOM 1262 C CA . GLU A 1 170 ? 0.931 -6.722 4.698 1.00 85.62 170 GLU A CA 1
ATOM 1263 C C . GLU A 1 170 ? -0.353 -5.958 5.005 1.00 85.62 170 GLU A C 1
ATOM 1265 O O . GLU A 1 170 ? -0.428 -4.749 4.789 1.00 85.62 170 GLU A O 1
ATOM 1270 N N . PHE A 1 171 ? -1.351 -6.672 5.517 1.00 83.06 171 PHE A N 1
ATOM 1271 C CA . PHE A 1 171 ? -2.658 -6.125 5.872 1.00 83.06 171 PHE A CA 1
ATOM 1272 C C . PHE A 1 171 ? -3.099 -6.675 7.215 1.00 83.06 171 PHE A C 1
ATOM 1274 O O . PHE A 1 171 ? -2.751 -7.802 7.571 1.00 83.06 171 PHE A O 1
ATOM 1281 N N . VAL A 1 172 ? -3.902 -5.910 7.941 1.00 83.31 172 VAL A N 1
ATOM 1282 C CA . VAL A 1 172 ? -4.485 -6.376 9.195 1.00 83.31 172 VAL A CA 1
ATOM 1283 C C . VAL A 1 172 ? -5.883 -6.927 8.926 1.00 83.31 172 VAL A C 1
ATOM 1285 O O . VAL A 1 172 ? -6.706 -6.301 8.258 1.00 83.31 172 VAL A O 1
ATOM 1288 N N . VAL A 1 173 ? -6.141 -8.133 9.424 1.00 87.88 173 VAL A N 1
ATOM 1289 C CA . VAL A 1 173 ? -7.427 -8.825 9.294 1.00 87.88 173 VAL A CA 1
ATOM 1290 C C . VAL A 1 173 ? -7.923 -9.285 10.659 1.00 87.88 173 VAL A C 1
ATOM 1292 O O . VAL A 1 173 ? -7.133 -9.624 11.549 1.00 87.88 173 VAL A O 1
ATOM 1295 N N . LEU A 1 174 ? -9.244 -9.316 10.814 1.00 87.94 174 LEU A N 1
ATOM 1296 C CA . LEU A 1 174 ? -9.928 -9.790 12.010 1.00 87.94 174 LEU A CA 1
ATOM 1297 C C . LEU A 1 174 ? -10.477 -11.189 11.771 1.00 87.94 174 LEU A C 1
ATOM 1299 O O . LEU A 1 174 ? -11.246 -11.420 10.832 1.00 87.94 174 LEU A O 1
ATOM 1303 N N . ARG A 1 175 ? -10.137 -12.124 12.653 1.00 89.81 175 ARG A N 1
ATOM 1304 C CA . ARG A 1 175 ? -10.619 -13.503 12.584 1.00 89.81 175 ARG A CA 1
ATOM 1305 C C . ARG A 1 175 ? -11.694 -13.781 13.620 1.00 89.81 175 ARG A C 1
ATOM 1307 O O . ARG A 1 175 ? -11.591 -13.321 14.758 1.00 89.81 175 ARG A O 1
ATOM 1314 N N . ASN A 1 176 ? -12.669 -14.597 13.237 1.00 88.19 176 ASN A N 1
ATOM 1315 C CA . ASN A 1 176 ? -13.645 -15.159 14.165 1.00 88.19 176 ASN A CA 1
ATOM 1316 C C . ASN A 1 176 ? -13.071 -16.374 14.926 1.00 88.19 176 ASN A C 1
ATOM 1318 O O . ASN A 1 176 ? -11.965 -16.850 14.652 1.00 88.19 176 ASN A O 1
ATOM 1322 N N . ALA A 1 177 ? -13.858 -16.914 15.861 1.00 86.44 177 ALA A N 1
ATOM 1323 C CA . ALA A 1 177 ? -13.512 -18.118 16.620 1.00 86.44 177 ALA A CA 1
ATOM 1324 C C . ALA A 1 177 ? -13.311 -19.374 15.742 1.00 86.44 177 ALA A C 1
ATOM 1326 O O . ALA A 1 177 ? -12.637 -20.312 16.159 1.00 86.44 177 ALA A O 1
ATOM 1327 N N . ALA A 1 178 ? -13.845 -19.383 14.515 1.00 88.81 178 ALA A N 1
ATOM 1328 C CA . ALA A 1 178 ? -13.664 -20.458 13.539 1.00 88.81 178 ALA A CA 1
ATOM 1329 C C . ALA A 1 178 ? -12.365 -20.329 12.710 1.00 88.81 178 ALA A C 1
ATOM 1331 O O . ALA A 1 178 ? -12.177 -21.081 11.756 1.00 88.81 178 ALA A O 1
ATOM 1332 N N . ASN A 1 179 ? -11.463 -19.394 13.051 1.00 87.00 179 ASN A N 1
ATOM 1333 C CA . ASN A 1 179 ? -10.241 -19.088 12.290 1.00 87.00 179 ASN A CA 1
ATOM 1334 C C . ASN A 1 179 ? -10.504 -18.738 10.816 1.00 87.00 179 ASN A C 1
ATOM 1336 O O . ASN A 1 179 ? -9.711 -19.049 9.924 1.00 87.00 179 ASN A O 1
ATOM 1340 N N . GLN A 1 180 ? -11.621 -18.066 10.562 1.00 90.56 180 GLN A N 1
ATOM 1341 C CA . GLN A 1 180 ? -11.933 -17.478 9.269 1.00 90.56 180 GLN A CA 1
ATOM 1342 C C . GLN A 1 180 ? -11.767 -15.969 9.353 1.00 90.56 180 GLN A C 1
ATOM 1344 O O . GLN A 1 180 ? -12.004 -15.372 10.408 1.00 90.56 180 GLN A O 1
ATOM 1349 N N . VAL A 1 181 ? -11.387 -15.345 8.242 1.00 88.25 181 VAL A N 1
ATOM 1350 C CA . VAL A 1 181 ? -11.450 -13.887 8.134 1.00 88.25 181 VAL A CA 1
ATOM 1351 C C . VAL A 1 181 ? -12.915 -13.483 8.264 1.00 88.25 181 VAL A C 1
ATOM 1353 O O . VAL A 1 181 ? -13.765 -13.945 7.513 1.00 88.25 181 VAL A O 1
ATOM 1356 N N . SER A 1 182 ? -13.208 -12.660 9.259 1.00 85.38 182 SER A N 1
ATOM 1357 C CA . SER A 1 182 ? -14.543 -12.113 9.514 1.00 85.38 182 SER A CA 1
ATOM 1358 C C . SER A 1 182 ? -14.668 -10.681 9.018 1.00 85.38 182 SER A C 1
ATOM 1360 O O . SER A 1 182 ? -15.751 -10.234 8.660 1.00 85.38 182 SER A O 1
ATOM 1362 N N . ASP A 1 183 ? -13.551 -9.958 9.023 1.00 78.44 183 ASP A N 1
ATOM 1363 C CA . ASP A 1 183 ? -13.492 -8.565 8.629 1.00 78.44 183 ASP A CA 1
ATOM 1364 C C . ASP A 1 183 ? -12.048 -8.189 8.295 1.00 78.44 183 ASP A C 1
ATOM 1366 O O . ASP A 1 183 ? -11.101 -8.860 8.724 1.00 78.44 183 ASP A O 1
ATOM 1370 N N . CYS A 1 184 ? -11.878 -7.091 7.576 1.00 77.88 184 CYS A N 1
ATOM 1371 C CA . CYS A 1 184 ? -10.573 -6.492 7.351 1.00 77.88 184 CYS A CA 1
ATOM 1372 C C . CYS A 1 184 ? -10.493 -5.129 8.015 1.00 77.88 184 CYS A C 1
ATOM 1374 O O . CYS A 1 184 ? -11.456 -4.360 8.033 1.00 77.88 184 CYS A O 1
ATOM 1376 N N . GLU A 1 185 ? -9.318 -4.811 8.531 1.00 70.31 185 GLU A N 1
ATOM 1377 C CA . GLU A 1 185 ? -9.067 -3.509 9.112 1.00 70.31 185 GLU A CA 1
ATOM 1378 C C . GLU A 1 185 ? -8.476 -2.603 8.035 1.00 70.31 185 GLU A C 1
ATOM 1380 O O . GLU A 1 185 ? -7.385 -2.842 7.522 1.00 70.31 185 GLU A O 1
ATOM 1385 N N . GLY A 1 186 ? -9.193 -1.545 7.678 1.00 52.66 186 GLY A N 1
ATOM 1386 C CA . GLY A 1 186 ? -8.538 -0.459 6.949 1.00 52.66 186 GLY A CA 1
ATOM 1387 C C . GLY A 1 186 ? -9.352 0.810 6.762 1.00 52.66 186 GLY A C 1
ATOM 1388 O O . GLY A 1 186 ? -9.091 1.648 5.905 1.00 52.66 186 GLY A O 1
ATOM 1389 N N . THR A 1 187 ? -10.222 1.040 7.726 1.00 46.72 187 THR A N 1
ATOM 1390 C CA . THR A 1 187 ? -10.240 2.333 8.402 1.00 46.72 187 THR A CA 1
ATOM 1391 C C . THR A 1 187 ? -9.716 2.081 9.814 1.00 46.72 187 THR A C 1
ATOM 1393 O O . THR A 1 187 ? -10.063 1.023 10.351 1.00 46.72 187 THR A O 1
ATOM 1396 N N . PRO A 1 188 ? -8.913 2.977 10.428 1.00 49.75 188 PRO A N 1
ATOM 1397 C CA . PRO A 1 188 ? -8.736 2.920 11.878 1.00 49.75 188 PRO A CA 1
ATOM 1398 C C . PRO A 1 188 ? -10.131 2.767 12.484 1.00 49.75 188 PRO A C 1
ATOM 1400 O O . PRO A 1 188 ? -11.071 3.435 12.030 1.00 49.75 188 PRO A O 1
ATOM 1403 N N . SER A 1 189 ? -10.303 1.820 13.408 1.00 56.31 189 SER A N 1
ATOM 1404 C CA . SER A 1 189 ? -11.580 1.692 14.110 1.00 56.31 189 SER A CA 1
ATOM 1405 C C . SER A 1 189 ? -11.965 3.065 14.670 1.00 56.31 189 SER A C 1
ATOM 1407 O O . SER A 1 189 ? -11.089 3.908 14.871 1.00 56.31 189 SER A O 1
ATOM 1409 N N . MET A 1 190 ? -13.253 3.339 14.911 1.00 55.22 190 MET A N 1
ATOM 1410 C CA . MET A 1 190 ? -13.611 4.612 15.551 1.00 55.22 190 MET A CA 1
ATOM 1411 C C . MET A 1 190 ? -12.798 4.770 16.845 1.00 55.22 190 MET A C 1
ATOM 1413 O O . MET A 1 190 ? -12.294 5.847 17.101 1.00 55.22 190 MET A O 1
ATOM 1417 N N . GLU A 1 191 ? -12.515 3.674 17.553 1.00 58.97 191 GLU A N 1
ATOM 1418 C CA . GLU A 1 191 ? -11.577 3.637 18.672 1.00 58.97 191 GLU A CA 1
ATOM 1419 C C . GLU A 1 191 ? -10.151 4.102 18.345 1.00 58.97 191 GLU A C 1
ATOM 1421 O O . GLU A 1 191 ? -9.621 4.972 19.036 1.00 58.97 191 GLU A O 1
ATOM 1426 N N . ASP A 1 192 ? -9.529 3.573 17.296 1.00 51.81 192 ASP A N 1
ATOM 1427 C CA . ASP A 1 192 ? -8.179 3.969 16.879 1.00 51.81 192 ASP A CA 1
ATOM 1428 C C . ASP A 1 192 ? -8.145 5.401 16.330 1.00 51.81 192 ASP A C 1
ATOM 1430 O O . ASP A 1 192 ? -7.175 6.128 16.547 1.00 51.81 192 ASP A O 1
ATOM 1434 N N . ALA A 1 193 ? -9.221 5.841 15.674 1.00 55.19 193 ALA A N 1
ATOM 1435 C CA . ALA A 1 193 ? -9.404 7.222 15.249 1.00 55.19 193 ALA A CA 1
ATOM 1436 C C . ALA A 1 193 ? -9.553 8.152 16.461 1.00 55.19 193 ALA A C 1
ATOM 1438 O O . ALA A 1 193 ? -8.895 9.189 16.510 1.00 55.19 193 ALA A O 1
ATOM 1439 N N . CYS A 1 194 ? -10.335 7.763 17.473 1.00 58.19 194 CYS A N 1
ATOM 1440 C CA . CYS A 1 194 ? -10.465 8.520 18.712 1.00 58.19 194 CYS A CA 1
ATOM 1441 C C . CYS A 1 194 ? -9.116 8.615 19.427 1.00 58.19 194 CYS A C 1
ATOM 1443 O O . CYS A 1 194 ? -8.701 9.719 19.774 1.00 58.19 194 CYS A O 1
ATOM 1445 N N . LYS A 1 195 ? -8.377 7.503 19.551 1.00 56.00 195 LYS A N 1
ATOM 1446 C CA . LYS A 1 195 ? -7.021 7.479 20.126 1.00 56.00 195 LYS A CA 1
ATOM 1447 C C . LYS A 1 195 ? -6.052 8.378 19.356 1.00 56.00 195 LYS A C 1
ATOM 1449 O O . LYS A 1 195 ? -5.308 9.132 19.977 1.00 56.00 195 LYS A O 1
ATOM 1454 N N . ALA A 1 196 ? -6.079 8.350 18.022 1.00 47.59 196 ALA A N 1
ATOM 1455 C CA . ALA A 1 196 ? -5.256 9.225 17.181 1.00 47.59 196 ALA A CA 1
ATOM 1456 C C . ALA A 1 196 ? -5.625 10.713 17.328 1.00 47.59 196 ALA A C 1
ATOM 1458 O O . ALA A 1 196 ? -4.758 11.577 17.201 1.00 47.59 196 ALA A O 1
ATOM 1459 N N . LEU A 1 197 ? -6.893 11.009 17.627 1.00 55.81 197 LEU A N 1
ATOM 1460 C CA . LEU A 1 197 ? -7.390 12.348 17.946 1.00 55.81 197 LEU A CA 1
ATOM 1461 C C . LEU A 1 197 ? -7.164 12.749 19.417 1.00 55.81 197 LEU A C 1
ATOM 1463 O O . LEU A 1 197 ? -7.543 13.852 19.799 1.00 55.81 197 LEU A O 1
ATOM 1467 N N . GLY A 1 198 ? -6.561 11.8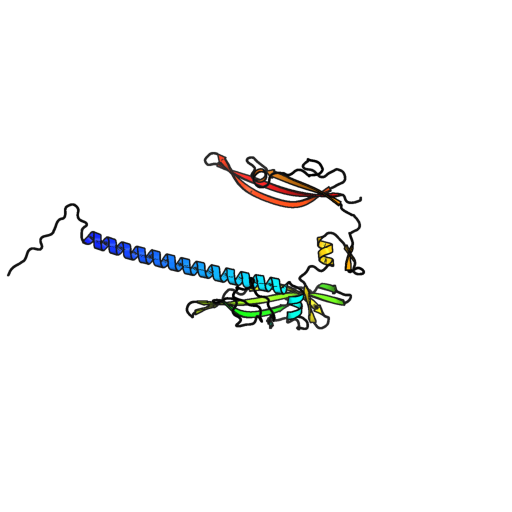86 20.245 1.00 52.53 198 GLY A N 1
ATOM 1468 C CA . GLY A 1 198 ? -6.373 12.143 21.679 1.00 52.53 198 GLY A CA 1
ATOM 1469 C C . GLY A 1 198 ? -7.673 12.091 22.492 1.00 52.53 198 GLY A C 1
ATOM 1470 O O . GLY A 1 198 ? -7.773 12.707 23.547 1.00 52.53 198 GLY A O 1
ATOM 1471 N N . THR A 1 199 ? -8.679 11.379 21.991 1.00 68.69 199 THR A N 1
ATOM 1472 C CA . THR A 1 199 ? -10.020 11.245 22.576 1.00 68.69 199 THR A CA 1
ATOM 1473 C C . THR A 1 199 ? -10.313 9.795 22.973 1.00 68.69 199 THR A C 1
ATOM 1475 O O . THR A 1 199 ? -9.616 8.866 22.557 1.00 68.69 199 THR A O 1
ATOM 1478 N N . THR A 1 200 ? -11.354 9.585 23.780 1.00 75.06 200 THR A N 1
ATOM 1479 C CA . THR A 1 200 ? -11.751 8.249 24.251 1.00 75.06 200 THR A CA 1
ATOM 1480 C C . THR A 1 200 ? -12.965 7.775 23.469 1.00 75.06 200 THR A C 1
ATOM 1482 O O . THR A 1 200 ? -13.927 8.513 23.307 1.00 75.06 200 THR A O 1
ATOM 1485 N N . TYR A 1 201 ? -12.955 6.537 22.993 1.00 70.94 201 TYR A N 1
ATOM 1486 C CA . TYR A 1 201 ? -14.115 5.959 22.321 1.00 70.94 201 TYR A CA 1
ATOM 1487 C C . TYR A 1 201 ? -15.176 5.515 23.327 1.00 70.94 201 TYR A C 1
ATOM 1489 O O . TYR A 1 201 ? -14.859 4.787 24.268 1.00 70.94 201 TYR A O 1
ATOM 1497 N N . ASP A 1 202 ? -16.424 5.941 23.123 1.00 76.38 202 ASP A N 1
ATOM 1498 C CA . ASP A 1 202 ? -17.577 5.400 23.841 1.00 76.38 202 ASP A CA 1
ATOM 1499 C C . ASP A 1 202 ? -18.270 4.318 23.009 1.00 76.38 202 ASP A C 1
ATOM 1501 O O . ASP A 1 202 ? -18.905 4.629 21.993 1.00 76.38 202 ASP A O 1
ATOM 1505 N N . PRO A 1 203 ? -18.196 3.048 23.446 1.00 58.66 203 PRO A N 1
ATOM 1506 C CA . PRO A 1 203 ? -18.841 1.948 22.748 1.00 58.66 203 PRO A CA 1
ATOM 1507 C C . PRO A 1 203 ? -20.376 1.999 22.833 1.00 58.66 203 PRO A C 1
ATOM 1509 O O . PRO A 1 203 ? -21.031 1.380 22.000 1.00 58.66 203 PRO A O 1
ATOM 1512 N N . ALA A 1 204 ? -20.974 2.727 23.788 1.00 71.56 204 ALA A N 1
ATOM 1513 C CA . ALA A 1 204 ? -22.430 2.822 23.933 1.00 71.56 204 ALA A CA 1
ATOM 1514 C C . ALA A 1 204 ? -23.067 3.789 22.922 1.00 71.56 204 ALA A C 1
ATOM 1516 O O . ALA A 1 204 ? -24.170 3.537 22.437 1.00 71.56 204 ALA A O 1
ATOM 1517 N N . THR A 1 205 ? -22.378 4.883 22.586 1.00 68.56 205 THR A N 1
ATOM 1518 C CA . THR A 1 205 ? -22.841 5.878 21.599 1.00 68.56 205 THR A CA 1
ATOM 1519 C C . THR A 1 205 ? -22.150 5.758 20.239 1.00 68.56 205 THR A C 1
ATOM 1521 O O . THR A 1 205 ? -22.500 6.491 19.315 1.00 68.56 205 THR A O 1
ATOM 1524 N N . ALA A 1 206 ? -21.184 4.841 20.105 1.00 62.44 206 ALA A N 1
ATOM 1525 C CA . ALA A 1 206 ? -20.349 4.649 18.918 1.00 62.44 206 ALA A CA 1
ATOM 1526 C C . ALA A 1 206 ? -19.660 5.942 18.435 1.00 62.44 206 ALA A C 1
ATOM 1528 O O . ALA A 1 206 ? -19.485 6.160 17.233 1.00 62.44 206 ALA A O 1
ATOM 1529 N N . SER A 1 207 ? -19.253 6.800 19.372 1.00 67.00 207 SER A N 1
ATOM 1530 C CA . SER A 1 207 ? -18.656 8.106 19.089 1.00 67.00 207 SER A CA 1
ATOM 1531 C C . SER A 1 207 ? -17.346 8.302 19.851 1.00 67.00 207 SER A C 1
ATOM 1533 O O . SER A 1 207 ? -17.087 7.637 20.856 1.00 67.00 207 SER A O 1
ATOM 1535 N N . CYS A 1 208 ? -16.498 9.212 19.371 1.00 59.78 208 CYS A N 1
ATOM 1536 C CA . CYS A 1 208 ? -15.423 9.726 20.207 1.00 59.78 208 CYS A CA 1
ATOM 1537 C C . CYS A 1 208 ? -16.056 10.601 21.275 1.00 59.78 208 CYS A C 1
ATOM 1539 O O . CYS A 1 208 ? -16.574 11.675 20.963 1.00 59.78 208 CYS A O 1
ATOM 1541 N N . LEU A 1 209 ? -16.002 10.154 22.528 1.00 63.31 209 LEU A N 1
ATOM 1542 C CA . LEU A 1 209 ? -16.205 11.077 23.624 1.00 63.31 209 LEU A CA 1
ATOM 1543 C C . LEU A 1 209 ? -15.121 12.131 23.481 1.00 63.31 209 LEU A C 1
ATOM 1545 O O . LEU A 1 209 ? -13.946 11.753 23.412 1.00 63.31 209 LEU A O 1
ATOM 1549 N N . PRO A 1 210 ? -15.468 13.426 23.464 1.00 56.78 210 PRO A N 1
ATOM 1550 C CA . PRO A 1 210 ? -14.474 14.426 23.786 1.00 56.78 210 PRO A CA 1
ATOM 1551 C C . PRO A 1 210 ? -13.873 13.968 25.113 1.00 56.78 210 PRO A C 1
ATOM 1553 O O . PRO A 1 210 ? -14.583 13.847 26.117 1.00 56.78 210 PRO A O 1
ATOM 1556 N N . GLY A 1 211 ? -12.600 13.559 25.070 1.00 50.44 211 GLY A N 1
ATOM 1557 C CA . GLY A 1 211 ? -11.874 13.204 26.276 1.00 50.44 211 GLY A CA 1
ATOM 1558 C C . GLY A 1 211 ? -12.097 14.361 27.231 1.00 50.44 211 GLY A C 1
ATOM 1559 O O . GLY A 1 211 ? -12.040 15.518 26.810 1.00 50.44 211 GLY A O 1
ATOM 1560 N N . LYS A 1 212 ? -12.477 14.066 28.477 1.00 49.06 212 LYS A N 1
ATOM 1561 C CA . LYS A 1 212 ? -12.496 15.116 29.489 1.00 49.06 212 LYS A CA 1
ATOM 1562 C C . LYS A 1 212 ? -11.165 15.857 29.381 1.00 49.06 212 LYS A C 1
ATOM 1564 O O . LYS A 1 212 ? -10.131 15.201 29.408 1.00 49.06 212 LYS A O 1
ATOM 1569 N N . GLU A 1 213 ? -11.298 17.174 29.229 1.00 52.66 213 GLU A N 1
ATOM 1570 C CA . GLU A 1 213 ? -10.316 18.183 28.818 1.00 52.66 213 GLU A CA 1
ATOM 1571 C C . GLU A 1 213 ? -10.495 18.646 27.366 1.00 52.66 213 GLU A C 1
ATOM 1573 O O . GLU A 1 213 ? -9.804 18.243 26.434 1.00 52.66 213 GLU A O 1
ATOM 1578 N N . GLU A 1 214 ? -11.451 19.569 27.197 1.00 59.75 214 GLU A N 1
ATOM 1579 C CA . GLU A 1 214 ? -11.579 20.447 26.035 1.00 59.75 214 GLU A CA 1
ATOM 1580 C C . GLU A 1 214 ? -10.290 21.264 25.861 1.00 59.75 214 GLU A C 1
ATOM 1582 O O . GLU A 1 214 ? -10.205 22.423 26.262 1.00 59.75 214 GLU A O 1
ATOM 1587 N N . CYS A 1 215 ? -9.258 20.669 25.272 1.00 61.28 215 CYS A N 1
ATOM 1588 C CA . CYS A 1 215 ? -8.104 21.412 24.805 1.00 61.28 215 CYS A CA 1
ATOM 1589 C C . CYS A 1 215 ? -8.545 22.275 23.615 1.00 61.28 215 CYS A C 1
ATOM 1591 O O . CYS A 1 215 ? -8.612 21.814 22.476 1.00 61.28 215 CYS A O 1
ATOM 1593 N N . ILE A 1 216 ? -8.879 23.539 23.868 1.00 66.88 216 ILE A N 1
ATOM 1594 C CA . ILE A 1 216 ? -9.275 24.476 22.816 1.00 66.88 216 ILE A CA 1
ATOM 1595 C C . ILE A 1 216 ? -8.019 24.891 22.047 1.00 66.88 216 ILE A C 1
ATOM 1597 O O . ILE A 1 216 ? -7.045 25.366 22.640 1.00 66.88 216 ILE A O 1
ATOM 1601 N N . MET A 1 217 ? -8.043 24.761 20.717 1.00 68.25 217 MET A N 1
ATOM 1602 C CA . MET A 1 217 ? -6.979 25.289 19.863 1.00 68.25 217 MET A CA 1
ATOM 1603 C C . MET A 1 217 ? -6.999 26.826 19.889 1.00 68.25 217 MET A C 1
ATOM 1605 O O . MET A 1 217 ? -7.973 27.459 19.488 1.00 68.25 217 MET A O 1
ATOM 1609 N N . ARG A 1 218 ? -5.903 27.435 20.348 1.00 72.56 218 ARG A N 1
ATOM 1610 C CA . ARG A 1 218 ? -5.683 28.887 20.451 1.00 72.56 218 ARG A CA 1
ATOM 1611 C C . ARG A 1 218 ? -4.608 29.360 19.464 1.00 72.56 218 ARG A C 1
ATOM 1613 O O . ARG A 1 218 ? -3.672 30.086 19.807 1.00 72.56 218 ARG A O 1
ATOM 1620 N N . GLY A 1 219 ? -4.745 28.900 18.224 1.00 68.19 219 GLY A N 1
ATOM 1621 C CA . GLY A 1 219 ? -3.898 29.267 17.092 1.00 68.19 219 GLY A CA 1
ATOM 1622 C C . GLY A 1 219 ? -2.657 28.403 16.915 1.00 68.19 219 GLY A C 1
ATOM 1623 O O . GLY A 1 219 ? -2.437 27.406 17.606 1.00 68.19 219 GLY A O 1
ATOM 1624 N N . THR A 1 220 ? -1.844 28.806 15.944 1.00 76.50 220 THR A N 1
ATOM 1625 C CA . THR A 1 220 ? -0.628 28.103 15.526 1.00 76.50 220 THR A CA 1
ATOM 1626 C C . THR A 1 220 ? 0.500 29.096 15.295 1.00 76.50 220 THR A C 1
ATOM 1628 O O . THR A 1 220 ? 0.239 30.252 14.979 1.00 76.50 220 THR A O 1
ATOM 1631 N N . TYR A 1 221 ? 1.752 28.676 15.449 1.00 74.81 221 TYR A N 1
ATOM 1632 C CA . TYR A 1 221 ? 2.903 29.487 15.045 1.00 74.81 221 TYR A CA 1
ATOM 1633 C C . TYR A 1 221 ? 4.030 28.604 14.513 1.00 74.81 221 TYR A C 1
ATOM 1635 O O . TYR A 1 221 ? 4.103 27.407 14.806 1.00 74.81 221 TYR A O 1
ATOM 1643 N N . ILE A 1 222 ? 4.907 29.197 13.704 1.00 81.19 222 ILE A N 1
ATOM 1644 C CA . ILE A 1 222 ? 6.049 28.511 13.096 1.00 81.19 222 ILE A CA 1
ATOM 1645 C C . ILE A 1 222 ? 7.324 29.236 13.496 1.00 81.19 222 ILE A C 1
ATOM 1647 O O . ILE A 1 222 ? 7.481 30.424 13.207 1.00 81.19 222 ILE A O 1
ATOM 1651 N N . ASN A 1 223 ? 8.255 28.487 14.080 1.00 84.81 223 ASN A N 1
ATOM 1652 C CA . ASN A 1 223 ? 9.608 28.944 14.346 1.00 84.81 223 ASN A CA 1
ATOM 1653 C C . ASN A 1 223 ? 10.566 28.295 13.358 1.00 84.81 223 ASN A C 1
ATOM 1655 O O . ASN A 1 223 ? 10.682 27.071 13.298 1.00 84.81 223 ASN A O 1
ATOM 1659 N N . SER A 1 224 ? 11.294 29.135 12.635 1.00 84.19 224 SER A N 1
ATOM 1660 C CA . SER A 1 224 ? 12.367 28.705 11.748 1.00 84.19 224 SER A CA 1
ATOM 1661 C C . SER A 1 224 ? 13.654 29.363 12.196 1.00 84.19 224 SER A C 1
ATOM 1663 O O . SER A 1 224 ? 13.736 30.590 12.263 1.00 84.19 224 SER A O 1
ATOM 1665 N N . TYR A 1 225 ? 14.655 28.557 12.518 1.00 88.19 225 TYR A N 1
ATOM 1666 C CA . TYR A 1 225 ? 15.941 29.045 12.997 1.00 88.19 225 TYR A CA 1
ATOM 1667 C C . TYR A 1 225 ? 17.079 28.188 12.459 1.00 88.19 225 TYR A C 1
ATOM 1669 O O . TYR A 1 225 ? 16.887 27.072 11.973 1.00 88.19 225 TYR A O 1
ATOM 1677 N N . CYS A 1 226 ? 18.282 28.741 12.534 1.00 86.94 226 CYS A N 1
ATOM 1678 C CA . CYS A 1 226 ? 19.499 28.060 12.138 1.00 86.94 226 CYS A CA 1
ATOM 1679 C C . CYS A 1 226 ? 20.585 28.283 13.179 1.00 86.94 226 CYS A C 1
ATOM 1681 O O . CYS A 1 226 ? 20.597 29.301 13.870 1.00 86.94 226 CYS A O 1
ATOM 1683 N N . ASN A 1 227 ? 21.542 27.362 13.238 1.00 88.75 227 ASN A N 1
ATOM 1684 C CA . ASN A 1 227 ? 22.735 27.525 14.070 1.00 88.75 227 ASN A CA 1
ATOM 1685 C C . ASN A 1 227 ? 23.734 28.561 13.507 1.00 88.75 227 ASN A C 1
ATOM 1687 O O . ASN A 1 227 ? 24.684 28.937 14.192 1.00 88.75 227 ASN A O 1
ATOM 1691 N N . SER A 1 228 ? 23.557 29.014 12.259 1.00 80.56 228 SER A N 1
ATOM 1692 C CA . SER A 1 228 ? 24.423 30.003 11.611 1.00 80.56 228 SER A CA 1
ATOM 1693 C C . SER A 1 228 ? 23.741 30.707 10.426 1.00 80.56 228 SER A C 1
ATOM 1695 O O . SER A 1 228 ? 22.718 30.239 9.932 1.00 80.56 228 SER A O 1
ATOM 1697 N N . THR A 1 229 ? 24.302 31.829 9.955 1.00 76.06 229 THR A N 1
ATOM 1698 C CA . THR A 1 229 ? 23.787 32.630 8.821 1.00 76.06 229 THR A CA 1
ATOM 1699 C C . THR A 1 229 ? 24.699 32.529 7.588 1.00 76.06 229 THR A C 1
ATOM 1701 O O . THR A 1 229 ? 25.918 32.566 7.752 1.00 76.06 229 THR A O 1
ATOM 1704 N N . PRO A 1 230 ? 24.180 32.429 6.348 1.00 73.25 230 PRO A N 1
ATOM 1705 C CA . PRO A 1 230 ? 22.778 32.571 5.944 1.00 73.25 230 PRO A CA 1
ATOM 1706 C C . PRO A 1 230 ? 21.923 31.356 6.329 1.00 73.25 230 PRO A C 1
ATOM 1708 O O . PRO A 1 230 ? 22.397 30.226 6.331 1.00 73.25 230 PRO A O 1
ATOM 1711 N N . CYS A 1 231 ? 20.666 31.615 6.688 1.00 74.62 231 CYS A N 1
ATOM 1712 C CA . CYS A 1 231 ? 19.727 30.607 7.172 1.00 74.62 231 CYS A CA 1
ATOM 1713 C C . CYS A 1 231 ? 18.722 30.273 6.066 1.00 74.62 231 CYS A C 1
ATOM 1715 O O . CYS A 1 231 ? 17.965 31.145 5.640 1.00 74.62 231 CYS A O 1
ATOM 1717 N N . GLN A 1 232 ? 18.707 29.025 5.588 1.00 74.38 232 GLN A N 1
ATOM 1718 C CA . GLN A 1 232 ? 17.722 28.600 4.588 1.00 74.38 232 GLN A CA 1
ATOM 1719 C C . GLN A 1 232 ? 16.364 28.276 5.204 1.00 74.38 232 GLN A C 1
ATOM 1721 O O . GLN A 1 232 ? 15.359 28.322 4.496 1.00 74.38 232 GLN A O 1
ATOM 1726 N N . ALA A 1 233 ? 16.308 27.989 6.507 1.00 69.88 233 ALA A N 1
ATOM 1727 C CA . ALA A 1 233 ? 15.040 27.781 7.198 1.00 69.88 233 ALA A CA 1
ATOM 1728 C C . ALA A 1 233 ? 14.129 29.005 7.078 1.00 69.88 233 ALA A C 1
ATOM 1730 O O . ALA A 1 233 ? 12.968 28.869 6.707 1.00 69.88 233 ALA A O 1
ATOM 1731 N N . THR A 1 234 ? 14.668 30.202 7.313 1.00 70.31 234 THR A N 1
ATOM 1732 C CA . THR A 1 234 ? 13.895 31.450 7.286 1.00 70.31 234 THR A CA 1
ATOM 1733 C C . THR A 1 234 ? 13.498 31.892 5.881 1.00 70.31 234 THR A C 1
ATOM 1735 O O . THR A 1 234 ? 12.503 32.595 5.739 1.00 70.31 234 THR A O 1
ATOM 1738 N N . SER A 1 235 ? 14.227 31.482 4.839 1.00 70.19 235 SER A N 1
ATOM 1739 C CA . SER A 1 235 ? 13.879 31.810 3.450 1.00 70.19 235 SER A CA 1
ATOM 1740 C C . SER A 1 235 ? 12.911 30.806 2.823 1.00 70.19 235 SER A C 1
ATOM 1742 O O . SER A 1 235 ? 12.007 31.209 2.096 1.00 70.19 235 SER A O 1
ATOM 1744 N N . LYS A 1 236 ? 13.063 29.507 3.111 1.00 68.56 236 LYS A N 1
ATOM 1745 C CA . LYS A 1 236 ? 12.197 28.445 2.567 1.00 68.56 236 LYS A CA 1
ATOM 1746 C C . LYS A 1 236 ? 10.888 28.289 3.332 1.00 68.56 236 LYS A C 1
ATOM 1748 O O . LYS A 1 236 ? 9.877 27.934 2.737 1.00 68.56 236 LYS A O 1
ATOM 1753 N N . SER A 1 237 ? 10.907 28.549 4.635 1.00 67.88 237 SER A N 1
ATOM 1754 C CA . SER A 1 237 ? 9.728 28.515 5.494 1.00 67.88 237 SER A CA 1
ATOM 1755 C C . SER A 1 237 ? 9.817 29.662 6.498 1.00 67.88 237 SER A C 1
ATOM 1757 O O . SER A 1 237 ? 10.263 29.451 7.626 1.00 67.88 237 SER A O 1
ATOM 1759 N N . PRO A 1 238 ? 9.443 30.891 6.105 1.00 74.50 238 PRO A N 1
ATOM 1760 C CA . PRO A 1 238 ? 9.511 32.047 6.990 1.00 74.50 238 PRO A CA 1
ATOM 1761 C C . PRO A 1 238 ? 8.789 31.781 8.316 1.00 74.50 238 PRO A C 1
ATOM 1763 O O . PRO A 1 238 ? 7.709 31.178 8.291 1.00 74.50 238 PRO A O 1
ATOM 1766 N N . PRO A 1 239 ? 9.352 32.214 9.462 1.00 80.81 239 PRO A N 1
ATOM 1767 C CA . PRO A 1 239 ? 8.637 32.178 10.727 1.00 80.81 239 PRO A CA 1
ATOM 1768 C C . PRO A 1 239 ? 7.263 32.841 10.585 1.00 80.81 239 PRO A C 1
ATOM 1770 O O . PRO A 1 239 ? 7.121 33.851 9.890 1.00 80.81 239 PRO A O 1
ATOM 1773 N N . ARG A 1 240 ? 6.254 32.274 11.246 1.00 79.44 240 ARG A N 1
ATOM 1774 C CA . ARG A 1 240 ? 4.900 32.835 11.296 1.00 79.44 240 ARG A CA 1
ATOM 1775 C C . ARG A 1 240 ? 4.485 33.025 12.740 1.00 79.44 240 ARG A C 1
ATOM 1777 O O . ARG A 1 240 ? 4.608 32.098 13.537 1.00 79.44 240 ARG A O 1
ATOM 1784 N N . THR A 1 241 ? 4.019 34.223 13.059 1.00 79.56 241 THR A N 1
ATOM 1785 C CA . THR A 1 241 ? 3.478 34.548 14.376 1.00 79.56 241 THR A CA 1
ATOM 1786 C C . THR A 1 241 ? 2.121 33.880 14.577 1.00 79.56 241 THR A C 1
ATOM 1788 O O . THR A 1 241 ? 1.431 33.544 13.613 1.00 79.56 241 THR A O 1
ATOM 1791 N N . ASN A 1 242 ? 1.745 33.684 15.838 1.00 73.56 242 ASN A N 1
ATOM 1792 C CA . ASN A 1 242 ? 0.403 33.266 16.202 1.00 73.56 242 ASN A CA 1
ATOM 1793 C C . ASN A 1 242 ? -0.593 34.377 15.854 1.00 73.56 242 ASN A C 1
ATOM 1795 O O . ASN A 1 242 ? -0.397 35.537 16.214 1.00 73.56 242 ASN A O 1
ATOM 1799 N N . GLU A 1 243 ? -1.663 34.007 15.156 1.00 67.31 243 GLU A N 1
ATOM 1800 C CA . GLU A 1 243 ? -2.686 34.928 14.652 1.00 67.31 243 GLU A CA 1
ATOM 1801 C C . GLU A 1 243 ? -3.437 35.695 15.752 1.00 67.31 243 GLU A C 1
ATOM 1803 O O . GLU A 1 243 ? -3.905 36.805 15.513 1.00 67.31 243 GLU A O 1
ATOM 1808 N N . TYR A 1 244 ? -3.511 35.142 16.966 1.00 69.19 244 TYR A N 1
ATOM 1809 C CA . TYR A 1 244 ? -4.210 35.749 18.099 1.00 69.19 244 TYR A CA 1
ATOM 1810 C C . TYR A 1 244 ? -3.316 36.671 18.933 1.00 69.19 244 TYR A C 1
ATOM 1812 O O . TYR A 1 244 ? -3.815 37.626 19.523 1.00 69.19 244 TYR A O 1
ATOM 1820 N N . THR A 1 245 ? -2.009 36.397 19.017 1.00 80.69 245 THR A N 1
ATOM 1821 C CA . THR A 1 245 ? -1.079 37.170 19.868 1.00 80.69 245 THR A CA 1
ATOM 1822 C C . THR A 1 245 ? -0.142 38.085 19.089 1.00 80.69 245 THR A C 1
ATOM 1824 O O . THR A 1 245 ? 0.474 38.965 19.686 1.00 80.69 245 THR A O 1
ATOM 1827 N N . GLY A 1 246 ? 0.026 37.862 17.783 1.00 81.19 246 GLY A N 1
ATOM 1828 C CA . GLY A 1 246 ? 1.048 38.528 16.977 1.00 81.19 246 GLY A CA 1
ATOM 1829 C C . GLY A 1 246 ? 2.486 38.131 17.340 1.00 81.19 246 GLY A C 1
ATOM 1830 O O . GLY A 1 246 ? 3.419 38.728 16.810 1.00 81.19 246 GLY A O 1
ATOM 1831 N N . ASN A 1 247 ? 2.683 37.122 18.199 1.00 85.88 247 ASN A N 1
ATOM 1832 C CA . ASN A 1 247 ? 3.987 36.688 18.710 1.00 85.88 247 ASN A CA 1
ATOM 1833 C C . ASN A 1 247 ? 4.317 35.240 18.308 1.00 85.88 247 ASN A C 1
ATOM 1835 O O . ASN A 1 247 ? 3.443 34.467 17.929 1.00 85.88 247 ASN A O 1
ATOM 1839 N N . TYR A 1 248 ? 5.585 34.840 18.429 1.00 88.75 248 TYR A N 1
ATOM 1840 C CA . TYR A 1 248 ? 6.067 33.467 18.175 1.00 88.75 248 TYR A CA 1
ATOM 1841 C C . TYR A 1 248 ? 5.881 32.526 19.378 1.00 88.75 248 TYR A C 1
ATOM 1843 O O . TYR A 1 248 ? 6.743 31.702 19.690 1.00 88.75 248 TYR A O 1
ATOM 1851 N N . THR A 1 249 ? 4.780 32.703 20.103 1.00 87.94 249 THR A N 1
ATOM 1852 C CA . THR A 1 249 ? 4.453 31.969 21.327 1.00 87.94 249 THR A CA 1
ATOM 1853 C C . THR A 1 249 ? 2.950 31.759 21.427 1.00 87.94 249 THR A C 1
ATOM 1855 O O . THR A 1 249 ? 2.158 32.508 20.846 1.00 87.94 249 THR A O 1
ATOM 1858 N N . CYS A 1 250 ? 2.551 30.767 22.219 1.00 82.19 250 CYS A N 1
ATOM 1859 C CA . CYS A 1 250 ? 1.148 30.558 22.535 1.00 82.19 250 CYS A CA 1
ATOM 1860 C C . CYS A 1 250 ? 0.556 31.683 23.398 1.00 82.19 250 CYS A C 1
ATOM 1862 O O . CYS A 1 250 ? 1.291 32.318 24.162 1.00 82.19 250 CYS A O 1
ATOM 1864 N N . PRO A 1 251 ? -0.755 31.963 23.269 1.00 84.25 251 PRO A N 1
ATOM 1865 C CA . PRO A 1 251 ? -1.458 32.865 24.173 1.00 84.25 251 PRO A CA 1
ATOM 1866 C C . PRO A 1 251 ? -1.434 32.349 25.613 1.00 84.25 251 PRO A C 1
ATOM 1868 O O . PRO A 1 251 ? -1.338 31.146 25.862 1.00 84.25 251 PRO A O 1
ATOM 1871 N N . SER A 1 252 ? -1.541 33.278 26.564 1.00 85.19 252 SER A N 1
ATOM 1872 C CA . SER A 1 252 ? -1.591 32.953 27.992 1.00 85.19 252 SER A CA 1
ATOM 1873 C C . SER A 1 252 ? -2.703 31.939 28.289 1.00 85.19 252 SER A C 1
ATOM 1875 O O . SER A 1 252 ? -3.801 32.049 27.743 1.00 85.19 252 SER A O 1
ATOM 1877 N N . GLY A 1 253 ? -2.409 30.949 29.135 1.00 77.38 253 GLY A N 1
ATOM 1878 C CA . GLY A 1 253 ? -3.326 29.847 29.447 1.00 77.38 253 GLY A CA 1
ATOM 1879 C C . GLY A 1 253 ? -3.376 28.734 28.395 1.00 77.38 253 GLY A C 1
ATOM 1880 O O . GLY A 1 253 ? -4.203 27.839 28.515 1.00 77.38 253 GLY A O 1
ATOM 1881 N N . SER A 1 254 ? -2.517 28.761 27.372 1.00 80.44 254 SER A N 1
ATOM 1882 C CA . SER A 1 254 ? -2.365 27.658 26.417 1.00 80.44 254 SER A CA 1
ATOM 1883 C C . SER A 1 254 ? -0.915 27.193 26.318 1.00 80.44 254 SER A C 1
ATOM 1885 O O . SER A 1 254 ? 0.016 27.994 26.414 1.00 80.44 254 SER A O 1
ATOM 1887 N N . ASN A 1 255 ? -0.731 25.894 26.101 1.00 82.56 255 ASN A N 1
ATOM 1888 C CA . ASN A 1 255 ? 0.569 25.249 26.002 1.00 82.56 255 ASN A CA 1
ATOM 1889 C C . ASN A 1 255 ? 0.912 24.935 24.535 1.00 82.56 255 ASN A C 1
ATOM 1891 O O . ASN A 1 255 ? 0.040 24.483 23.783 1.00 82.56 255 ASN A O 1
ATOM 1895 N N . PRO A 1 256 ? 2.165 25.158 24.100 1.00 83.50 256 PRO A N 1
ATOM 1896 C CA . PRO A 1 256 ? 2.607 24.784 22.763 1.00 83.50 256 PRO A CA 1
ATOM 1897 C C . PRO A 1 256 ? 2.795 23.268 22.649 1.00 83.50 256 PRO A C 1
ATOM 1899 O O . PRO A 1 256 ? 3.551 22.669 23.411 1.00 83.50 256 PRO A O 1
ATOM 1902 N N . VAL A 1 257 ? 2.179 22.662 21.636 1.00 78.12 257 VAL A N 1
ATOM 1903 C CA . VAL A 1 257 ? 2.399 21.267 21.237 1.00 78.12 257 VAL A CA 1
ATOM 1904 C C . VAL A 1 257 ? 3.026 21.243 19.849 1.00 78.12 257 VAL A C 1
ATOM 1906 O O . VAL A 1 257 ? 2.488 21.806 18.895 1.00 78.12 257 VAL A O 1
ATOM 1909 N N . THR A 1 258 ? 4.189 20.605 19.732 1.00 76.25 258 THR A N 1
ATOM 1910 C CA . THR A 1 258 ? 4.902 20.476 18.457 1.00 76.25 258 THR A CA 1
ATOM 1911 C C . THR A 1 258 ? 4.154 19.502 17.548 1.00 76.25 258 THR A C 1
ATOM 1913 O O . THR A 1 258 ? 4.040 18.324 17.872 1.00 76.25 258 THR A O 1
ATOM 1916 N N . THR A 1 259 ? 3.670 19.972 16.400 1.00 64.44 259 THR A N 1
ATOM 1917 C CA . THR A 1 259 ? 3.016 19.126 15.378 1.00 64.44 259 THR A CA 1
ATOM 1918 C C . THR A 1 259 ? 3.958 18.731 14.253 1.00 64.44 259 THR A C 1
ATOM 1920 O O . THR A 1 259 ? 3.726 17.746 13.556 1.00 64.44 259 THR A O 1
ATOM 1923 N N . PHE A 1 260 ? 5.033 19.493 14.077 1.00 67.06 260 PHE A N 1
ATOM 1924 C CA . PHE A 1 260 ? 6.042 19.251 13.062 1.00 67.06 260 PHE A CA 1
ATOM 1925 C C . PHE A 1 260 ? 7.399 19.719 13.581 1.00 67.06 260 PHE A C 1
ATOM 1927 O O . PHE A 1 260 ? 7.528 20.864 14.014 1.00 67.06 260 PHE A O 1
ATOM 1934 N N . ASP A 1 261 ? 8.400 18.844 13.525 1.00 81.62 261 ASP A N 1
ATOM 1935 C CA . ASP A 1 261 ? 9.798 19.158 13.820 1.00 81.62 261 ASP A CA 1
ATOM 1936 C C . ASP A 1 261 ? 10.658 18.552 12.716 1.00 81.62 261 ASP A C 1
ATOM 1938 O O . ASP A 1 261 ? 10.737 17.331 12.563 1.00 81.62 261 ASP A O 1
ATOM 1942 N N . TYR A 1 262 ? 11.261 19.414 11.906 1.00 73.50 262 TYR A N 1
ATOM 1943 C CA . TYR A 1 262 ? 12.118 18.989 10.816 1.00 73.50 262 TYR A CA 1
ATOM 1944 C C . TYR A 1 262 ? 13.432 19.742 10.862 1.00 73.50 262 TYR A C 1
ATOM 1946 O O . TYR A 1 262 ? 13.477 20.975 10.859 1.00 73.50 262 TYR A O 1
ATOM 1954 N N . THR A 1 263 ? 14.514 18.973 10.867 1.00 83.69 263 THR A N 1
ATOM 1955 C CA . THR A 1 263 ? 15.872 19.494 10.886 1.00 83.69 263 THR A CA 1
ATOM 1956 C C . THR A 1 263 ? 16.659 18.914 9.723 1.00 83.69 263 THR A C 1
ATOM 1958 O O . THR A 1 263 ? 16.667 17.702 9.515 1.00 83.69 263 THR A O 1
ATOM 1961 N N . TRP A 1 264 ? 17.344 19.773 8.971 1.00 80.00 264 TRP A N 1
ATOM 1962 C CA . TRP A 1 264 ? 18.224 19.358 7.882 1.00 80.00 264 TRP A CA 1
ATOM 1963 C C . TRP A 1 264 ? 19.511 20.172 7.865 1.00 80.00 264 TRP A C 1
ATOM 1965 O O . TRP A 1 264 ? 19.561 21.321 8.306 1.00 80.00 264 TRP A O 1
ATOM 1975 N N . THR A 1 265 ? 20.555 19.583 7.294 1.00 87.75 265 THR A N 1
ATOM 1976 C CA . THR A 1 265 ? 21.840 20.253 7.100 1.00 87.75 265 THR A CA 1
ATOM 1977 C C . THR A 1 265 ? 21.956 20.722 5.657 1.00 87.75 265 THR A C 1
ATOM 1979 O O . THR A 1 265 ? 21.773 19.934 4.730 1.00 87.75 265 THR A O 1
ATOM 1982 N N . SER A 1 266 ? 22.269 21.998 5.450 1.00 82.19 266 SER A N 1
ATOM 1983 C CA . SER A 1 266 ? 22.593 22.557 4.137 1.00 82.19 266 SER A CA 1
ATOM 1984 C C . SER A 1 266 ? 24.055 22.999 4.080 1.00 82.19 266 SER A C 1
ATOM 1986 O O . SER A 1 266 ? 24.643 23.384 5.088 1.00 82.19 266 SER A O 1
ATOM 1988 N N . ASN A 1 267 ? 24.663 22.918 2.896 1.00 84.94 267 ASN A N 1
ATOM 1989 C CA . ASN A 1 267 ? 26.005 23.444 2.653 1.00 84.94 267 ASN A CA 1
ATOM 1990 C C . ASN A 1 267 ? 25.881 24.873 2.119 1.00 84.94 267 ASN A C 1
ATOM 1992 O O . ASN A 1 267 ? 25.660 25.074 0.926 1.00 84.94 267 ASN A O 1
ATOM 1996 N N . GLU A 1 268 ? 26.018 25.860 2.999 1.00 80.31 268 GLU A N 1
ATOM 1997 C CA . GLU A 1 268 ? 25.926 27.269 2.623 1.00 80.31 268 GLU A CA 1
ATOM 1998 C C . GLU A 1 268 ? 27.290 27.805 2.208 1.00 80.31 268 GLU A C 1
ATOM 2000 O O . GLU A 1 268 ? 28.295 27.630 2.906 1.00 80.31 268 GLU A O 1
ATOM 2005 N N . GLN A 1 269 ? 27.324 28.488 1.068 1.00 79.81 269 GLN A N 1
ATOM 2006 C CA . GLN A 1 269 ? 28.537 29.110 0.567 1.00 79.81 269 GLN A CA 1
ATOM 2007 C C . GLN A 1 269 ? 28.839 30.384 1.369 1.00 79.81 269 GLN A C 1
ATOM 2009 O O . GLN A 1 269 ? 28.118 31.374 1.282 1.00 79.81 269 GLN A O 1
ATOM 2014 N N . VAL A 1 270 ? 29.926 30.370 2.141 1.00 77.75 270 VAL A N 1
ATOM 2015 C CA . VAL A 1 270 ? 30.378 31.507 2.971 1.00 77.75 270 VAL A CA 1
ATOM 2016 C C . VAL A 1 270 ? 31.514 32.305 2.315 1.00 77.75 270 VAL A C 1
ATOM 2018 O O . VAL A 1 270 ? 31.923 33.346 2.816 1.00 77.75 270 VAL A O 1
ATOM 2021 N N . GLY A 1 271 ? 32.021 31.841 1.168 1.00 76.19 271 GLY A N 1
ATOM 2022 C CA . GLY A 1 271 ? 33.020 32.539 0.355 1.00 76.19 271 GLY A CA 1
ATOM 2023 C C . GLY A 1 271 ? 33.184 31.906 -1.029 1.00 76.19 271 GLY A C 1
ATOM 2024 O O . GLY A 1 271 ? 32.568 30.887 -1.331 1.00 76.19 271 GLY A O 1
ATOM 2025 N N . LYS A 1 272 ? 34.053 32.458 -1.889 1.00 73.56 272 LYS A N 1
ATOM 2026 C CA . LYS A 1 272 ? 34.184 32.030 -3.304 1.00 73.56 272 LYS A CA 1
ATOM 2027 C C . LYS A 1 272 ? 34.428 30.523 -3.514 1.00 73.56 272 LYS A C 1
ATOM 2029 O O . LYS A 1 272 ? 34.078 30.016 -4.571 1.00 73.56 272 LYS A O 1
ATOM 2034 N N . LYS A 1 273 ? 35.011 29.816 -2.537 1.00 76.81 273 LYS A N 1
ATOM 2035 C CA . LYS A 1 273 ? 35.248 28.356 -2.568 1.00 76.81 273 LYS A CA 1
ATOM 2036 C C . LYS A 1 273 ? 35.041 27.663 -1.209 1.00 76.81 273 LYS A C 1
ATOM 2038 O O . LYS A 1 273 ? 35.528 26.555 -1.019 1.00 76.81 273 LYS A O 1
ATOM 2043 N N . SER A 1 274 ? 34.390 28.325 -0.250 1.00 76.44 274 SER A N 1
ATOM 2044 C CA . SER A 1 274 ? 34.217 27.799 1.111 1.00 76.44 274 SER A CA 1
ATOM 2045 C C . SER A 1 274 ? 32.743 27.567 1.406 1.00 76.44 274 SER A C 1
ATOM 2047 O O . SER A 1 274 ? 31.916 28.450 1.161 1.00 76.44 274 SER A O 1
ATOM 2049 N N . PHE A 1 275 ? 32.440 26.383 1.933 1.00 80.12 275 PHE A N 1
ATOM 2050 C CA . PHE A 1 275 ? 31.103 25.959 2.319 1.00 80.12 275 PHE A CA 1
ATOM 2051 C C . PHE A 1 275 ? 31.099 25.614 3.800 1.00 80.12 275 PHE A C 1
ATOM 2053 O O . PHE A 1 275 ? 32.052 25.023 4.310 1.00 80.12 275 PHE A O 1
ATOM 2060 N N . ARG A 1 276 ? 30.017 25.965 4.483 1.00 83.31 276 ARG A N 1
ATOM 2061 C CA . ARG A 1 276 ? 29.789 25.595 5.874 1.00 83.31 276 ARG A CA 1
ATOM 2062 C C . ARG A 1 276 ? 28.486 24.827 5.978 1.00 83.31 276 ARG A C 1
ATOM 2064 O O . ARG A 1 276 ? 27.490 25.205 5.368 1.00 83.31 276 ARG A O 1
ATOM 2071 N N . GLN A 1 277 ? 28.498 23.782 6.792 1.00 87.19 277 GLN A N 1
ATOM 2072 C CA . GLN A 1 277 ? 27.282 23.077 7.162 1.00 87.19 277 GLN A CA 1
ATOM 2073 C C . GLN A 1 277 ? 26.459 23.937 8.120 1.00 87.19 277 GLN A C 1
ATOM 2075 O O . GLN A 1 277 ? 26.925 24.305 9.199 1.00 87.19 277 GLN A O 1
ATOM 2080 N N . VAL A 1 278 ? 25.244 24.271 7.705 1.00 84.69 278 VAL A N 1
ATOM 2081 C CA . VAL A 1 278 ? 24.261 24.995 8.507 1.00 84.69 278 VAL A CA 1
ATOM 2082 C C . VAL A 1 278 ? 23.130 24.033 8.825 1.00 84.69 278 VAL A C 1
ATOM 2084 O O . VAL A 1 278 ? 22.548 23.423 7.928 1.00 84.69 278 VAL A O 1
ATOM 2087 N N . GLN A 1 279 ? 22.835 23.880 10.111 1.00 88.31 279 GLN A N 1
ATOM 2088 C CA . GLN A 1 279 ? 21.679 23.126 10.564 1.00 88.31 279 GLN A CA 1
ATOM 2089 C C . GLN A 1 279 ? 20.484 24.071 10.573 1.00 88.31 279 GLN A C 1
ATOM 2091 O O . GLN A 1 279 ? 20.500 25.109 11.236 1.00 88.31 279 GLN A O 1
ATOM 2096 N N . ASN A 1 280 ? 19.477 23.707 9.797 1.00 83.06 280 ASN A N 1
ATOM 2097 C CA . ASN A 1 280 ? 18.234 24.430 9.632 1.00 83.06 280 ASN A CA 1
ATOM 2098 C C . ASN A 1 280 ? 17.147 23.646 10.353 1.00 83.06 280 ASN A C 1
ATOM 2100 O O . ASN A 1 280 ? 17.019 22.441 10.127 1.00 83.06 280 ASN A O 1
ATOM 2104 N N . THR A 1 281 ? 16.357 24.326 11.172 1.00 83.75 281 THR A N 1
ATOM 2105 C CA . THR A 1 281 ? 15.264 23.709 11.916 1.00 83.75 281 THR A CA 1
ATOM 2106 C C . THR A 1 281 ? 13.983 24.492 11.677 1.00 83.75 281 THR A C 1
ATOM 2108 O O . THR A 1 281 ? 13.966 25.720 11.783 1.00 83.75 281 THR A O 1
ATOM 2111 N N . ILE A 1 282 ? 12.913 23.767 11.354 1.00 80.75 282 ILE A N 1
ATOM 2112 C CA . ILE A 1 282 ? 11.545 24.279 11.291 1.00 80.75 282 ILE A CA 1
ATOM 2113 C C . ILE A 1 282 ? 10.734 23.532 12.341 1.00 80.75 282 ILE A C 1
ATOM 2115 O O . ILE A 1 282 ? 10.686 22.301 12.327 1.00 80.75 282 ILE A O 1
ATOM 2119 N N . LYS A 1 283 ? 10.065 24.286 13.212 1.00 81.94 283 LYS A N 1
ATOM 2120 C CA . LYS A 1 283 ? 9.107 23.751 14.175 1.00 81.94 283 LYS A CA 1
ATOM 2121 C C . LYS A 1 283 ? 7.762 24.435 14.016 1.00 81.94 283 LYS A C 1
ATOM 2123 O O . LYS A 1 283 ? 7.693 25.664 14.058 1.00 81.94 283 LYS A O 1
ATOM 2128 N N . ALA A 1 284 ? 6.711 23.641 13.847 1.00 74.00 284 ALA A N 1
ATOM 2129 C CA . ALA A 1 284 ? 5.336 24.119 13.877 1.00 74.00 284 ALA A CA 1
ATOM 2130 C C . ALA A 1 284 ? 4.677 23.706 15.191 1.00 74.00 284 ALA A C 1
ATOM 2132 O O . ALA A 1 284 ? 4.811 22.564 15.644 1.00 74.00 284 ALA A O 1
ATOM 2133 N N . TYR A 1 285 ? 3.956 24.650 15.778 1.00 78.88 285 TYR A N 1
ATOM 2134 C CA . TYR A 1 285 ? 3.283 24.482 17.052 1.00 78.88 285 TYR A CA 1
ATOM 2135 C C . TYR A 1 285 ? 1.795 24.754 16.898 1.00 78.88 285 TYR A C 1
ATOM 2137 O O . TYR A 1 285 ? 1.397 25.713 16.232 1.00 78.88 285 TYR A O 1
ATOM 2145 N N . ILE A 1 286 ? 0.990 23.930 17.559 1.00 77.88 286 ILE A N 1
ATOM 2146 C CA . ILE A 1 286 ? -0.402 24.246 17.881 1.00 77.88 286 ILE A CA 1
ATOM 2147 C C . ILE A 1 286 ? -0.461 24.677 19.345 1.00 77.88 286 ILE A C 1
ATOM 2149 O O . ILE A 1 286 ? 0.261 24.137 20.182 1.00 77.88 286 ILE A O 1
ATOM 2153 N N . CYS A 1 287 ? -1.293 25.660 19.656 1.00 76.31 287 CYS A N 1
ATOM 2154 C CA . CYS A 1 287 ? -1.494 26.125 21.022 1.00 76.31 287 CYS A CA 1
ATOM 2155 C C . CYS A 1 287 ? -2.762 25.507 21.580 1.00 76.31 287 CYS A C 1
ATOM 2157 O O . CYS A 1 287 ? -3.835 25.731 21.026 1.00 76.31 287 CYS A O 1
ATOM 2159 N N . LEU A 1 288 ? -2.648 24.740 22.659 1.00 77.75 288 LEU A N 1
ATOM 2160 C CA . LEU A 1 288 ? -3.778 24.054 23.276 1.00 77.75 288 LEU A CA 1
ATOM 2161 C C . LEU A 1 288 ? -4.019 24.606 24.678 1.00 77.75 288 LEU A C 1
ATOM 2163 O O . LEU A 1 288 ? -3.127 24.583 25.522 1.00 77.75 288 LEU A O 1
ATOM 2167 N N . GLN A 1 289 ? -5.215 25.134 24.917 1.00 77.88 289 GLN A N 1
ATOM 2168 C CA . GLN A 1 289 ? -5.687 25.497 26.251 1.00 77.88 289 GLN A CA 1
ATOM 2169 C C . GLN A 1 289 ? -6.529 24.349 26.784 1.00 77.88 289 GLN A C 1
ATOM 2171 O O . GLN A 1 289 ? -7.681 24.219 26.385 1.00 77.88 289 GLN A O 1
ATOM 2176 N N . CYS A 1 290 ? -5.947 23.539 27.657 1.00 70.75 290 CYS A N 1
ATOM 2177 C CA . CYS A 1 290 ? -6.639 22.456 28.347 1.00 70.75 290 CYS A CA 1
ATOM 2178 C C . CYS A 1 290 ? -7.049 22.944 29.751 1.00 70.75 290 CYS A C 1
ATOM 2180 O O . CYS A 1 290 ? -6.321 23.765 30.320 1.00 70.75 290 CYS A O 1
ATOM 2182 N N . PRO A 1 291 ? -8.199 22.516 30.301 1.00 63.66 291 PRO A N 1
ATOM 2183 C CA . PRO A 1 291 ? -8.499 22.689 31.722 1.00 63.66 291 PRO A CA 1
ATOM 2184 C C . PRO A 1 291 ? -7.378 22.068 32.570 1.00 63.66 291 PRO A C 1
ATOM 2186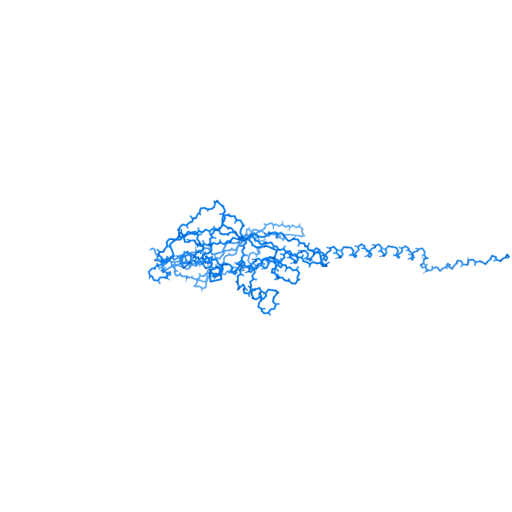 O O . PRO A 1 291 ? -6.853 21.030 32.183 1.00 63.66 291 PRO A O 1
ATOM 2189 N N . GLU A 1 292 ? -6.994 22.722 33.669 1.00 59.00 292 GLU A N 1
ATOM 2190 C CA . GLU A 1 292 ? -6.056 22.151 34.656 1.00 59.00 292 GLU A CA 1
ATOM 2191 C C . GLU A 1 292 ? -6.618 20.906 35.354 1.00 59.00 292 GLU A C 1
ATOM 2193 O O . GLU A 1 292 ? -7.852 20.865 35.590 1.00 59.00 292 GLU A O 1
#

Foldseek 3Di:
DDPDDPPPPPPVPDDDPVNVVVVVVVVVVVVVVVVVVVVVVVVVVVVVVVVVLVVLLVVLVLVLCLPFVQVCVQFAQNAAAADWDFGKRAQRCADDPDPQQDHGGIAAAPAANHPFKHWNTKTKHFDPPDAWDWDQDPNATWTKGKMKMKTKMWTADPNDIDTDDIDIDIFIFTAHPVNGGRTGHRDLQLQSVLVVVVFHADPVVRHGDRHQWPFDWQFKWKDKDKPDPPAVRCVVPNTGAGPRPSHRDGDPQWDWDWPDKDKDWDFDDPDPPHTDTMIIIMTMTITTRIDD

pLDDT: mean 73.7, std 13.39, range [37.31, 94.31]

Secondary structure (DSSP, 8-state):
-----------TT---HHHHHHHHHHHHHHHHHHHHHHHHHHHHHHHHHHHHHHHHHHHHHHHHHHSHHHHHHHHTT-B--SS-EE--EEEE--SSTTTSSS-SEEE-TT-EEETTEEEEEEEEEEPTTPPPEEEEETTEEEEEEEEEEEEEEEEEETTEEEEPPPEEEEEEEEE-TTSBEEEEE-S--H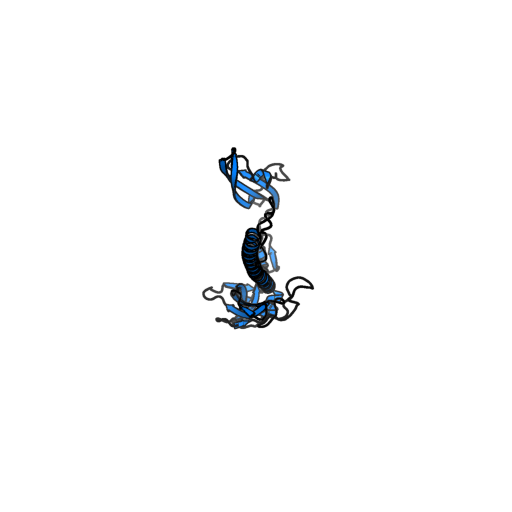HHHHHHTT-EEETTTTEEE--SS--EEEEEEEEEEESSSS-HHHHHS--B--TTTSSSSPPTT-EEEEEEEEEEEEEEEEETTEEEEEEEEEEEEEEEE---

Sequence (292 aa):
MILRYCRSIRNSRGITLVELIVSLGVMSLVSVGVASAIYGLMTSQKGIMNRIDAGEFTGALARSMTEKMSCSSYLNGTPTPADWTPLTIPNYRGYGGSGGALGPGTVLGGTAANPTMWVQNMQWRMKPGIPAETVVVDGEPKARTIMQVRIELNTREAGRVSPLPAREVEFVVLRNAANQVSDCEGTPSMEDACKALGTTYDPATASCLPGKEECIMRGTYINSYCNSTPCQATSKSPPRTNEYTGNYTCPSGSNPVTTFDYTWTSNEQVGKKSFRQVQNTIKAYICLQCPE

Radius of gyration: 32.84 Å; chains: 1; bounding box: 75×60×110 Å